Protein AF-A0A7G5C9F2-F1 (afdb_monomer)

Foldseek 3Di:
DWDDFDWDDDPFKTWTWTDDPNDTATQWIDGVPDIDRHPVRVCVVVVVPDPPPVPDPPPDPPPPCPPDPCDDPVNVVVVVVVVVVVVVVVVVVVVVVVVVVVVVVVVVVVVVVVVVVVVVVVVVVVVVVVVVVVVVVVVVVVVVVVVVVVVVVVVVVVVVVVVVVVVVVVVVVVVVVVVVVVVVVVVVVVVVVVVVVVVVVVVVVVVVVVVVVVVVVVVVVVVVVVVVVVVVPPDDPDDDDDDDDDDDPDDDPVVPVVVVVVVPPVVVVVVVVVVVVVVVVPPPDDDDDDDDDDDDDDDDDDDDDDDDDDDDD

Radius of gyration: 78.2 Å; Cα contacts (8 Å, |Δi|>4): 77; chains: 1; bounding box: 160×46×206 Å

Solvent-accessible surface area (backbone atoms only — not comparable to full-atom values): 19312 Å² total; per-residue (Å²): 135,89,69,64,76,53,76,51,78,55,101,65,40,40,40,38,27,41,58,55,94,98,39,82,44,66,62,38,40,38,40,90,94,49,79,30,81,33,73,68,56,42,35,67,75,66,67,67,79,65,75,83,68,81,66,74,80,75,79,68,77,84,70,79,77,82,78,65,79,87,68,51,73,67,56,54,52,54,51,49,55,54,48,52,54,53,51,53,52,50,52,52,52,48,53,59,46,54,52,50,51,54,54,50,52,53,51,50,55,53,51,49,54,51,52,54,51,50,54,54,52,50,57,51,50,56,54,50,54,51,52,51,50,53,53,51,52,53,50,53,49,54,53,50,53,50,53,51,53,54,51,51,52,54,51,51,54,50,51,52,51,53,50,50,55,51,50,54,50,52,54,49,52,51,53,53,51,51,53,50,52,54,50,53,53,52,52,50,53,52,50,52,55,50,50,54,50,52,53,51,51,51,52,53,49,54,52,52,50,52,53,50,53,51,52,51,53,51,51,54,49,54,48,53,53,49,53,56,55,52,72,70,62,80,70,80,83,80,86,85,90,83,91,81,83,92,87,91,79,90,79,73,77,70,63,64,61,65,61,66,58,62,67,57,58,65,57,51,57,58,55,52,54,58,58,54,58,69,64,63,75,78,76,81,85,79,83,83,85,90,82,82,86,91,76,81,92,85,81,91,87,80,88,86,84,82,88,78,90,85,84,91,134

Mean predicted aligned error: 21.57 Å

pLDDT: mean 72.5, std 24.69, range [33.75, 98.75]

Sequence (313 aa):
MWASILRVVTKNYFVSGSYKEDRYIIELVVAKGRSFTSFEEMKRQLDINEQPSIGNICEYPVEEFTDLPKVSKKEAEKKNGKLQAKLNIAKKKRRNSETKIKTLNAQIEEQKQQVDTLAEEKAKVEKLETAKKEAEDEKTELQTEFNAVEQEKQNLENEIKQKVDQFDRLKADLKDKNSEVEKLNKDLAAKNTEATKLQTDLAKLKTKTKELENAKKEVEKDKAELEAKNKTTEQPKQSNAALYTATVGMGLAAGLIAFTVLERTVRLEMLVMIGIAVASVLVAGGITYAALPSTQVNGAEADKAAAGGKAKG

Organism: Wolbachia pipientis (NCBI:txid955)

Secondary structure (DSSP, 8-state):
-----EEEEETTEEEEEEEETTEEEEEEEEETTEEESSHHHHHHHTT-------------------------HHHHHHHHHHHHHHHHHHHHHHHHHHHHHHHHHHHHHHHHHHHHHHHHHHHHHHHHHHHHHHHHHHHHHHHHHHHHHHHHHHHHHHHHHHHHHHHHHHHHHHHHHHHHHHHHHHHHHHHHHHHHHHHHHHHHHHHHHHHHHHHHHHHHHHHHHHHHHHTTS----------------SSSSSTTHHHHHHHHHHHHHHHHHHHHHHHTTSSS-----------------------------

Structure (mmCIF, N/CA/C/O backbone):
data_AF-A0A7G5C9F2-F1
#
_entry.id   AF-A0A7G5C9F2-F1
#
loop_
_atom_site.group_PDB
_atom_site.id
_atom_site.type_symbol
_atom_site.label_atom_id
_atom_site.label_alt_id
_atom_site.label_comp_id
_atom_site.label_asym_id
_atom_site.label_entity_id
_atom_site.label_seq_id
_atom_site.pdbx_PDB_ins_code
_atom_site.Cartn_x
_atom_site.Cartn_y
_atom_site.Cartn_z
_atom_site.occupancy
_atom_site.B_iso_or_equiv
_atom_site.auth_seq_id
_atom_site.auth_comp_id
_atom_site.auth_asym_id
_atom_site.auth_atom_id
_atom_site.pdbx_PDB_model_num
ATOM 1 N N . MET A 1 1 ? 33.915 -15.473 -35.536 1.00 39.38 1 MET A N 1
ATOM 2 C CA . MET A 1 1 ? 32.996 -15.120 -36.638 1.00 39.38 1 MET A CA 1
ATOM 3 C C . MET A 1 1 ? 33.817 -15.184 -37.922 1.00 39.38 1 MET A C 1
ATOM 5 O O . MET A 1 1 ? 34.765 -14.424 -38.038 1.00 39.38 1 MET A O 1
ATOM 9 N N . TRP A 1 2 ? 33.589 -16.181 -38.782 1.00 36.31 2 TRP A N 1
ATOM 10 C CA . TRP A 1 2 ? 34.355 -16.377 -40.024 1.00 36.31 2 TRP A CA 1
ATOM 11 C C . TRP A 1 2 ? 33.740 -15.501 -41.113 1.00 36.31 2 TRP A C 1
ATOM 13 O O . TRP A 1 2 ? 32.536 -15.600 -41.342 1.00 36.31 2 TRP A O 1
ATOM 23 N N . ALA A 1 3 ? 34.522 -14.643 -41.766 1.00 42.56 3 ALA A N 1
ATOM 24 C CA . ALA A 1 3 ? 33.995 -13.789 -42.822 1.00 42.56 3 ALA A CA 1
ATOM 25 C C . ALA A 1 3 ? 35.017 -13.569 -43.940 1.00 42.56 3 ALA A C 1
ATOM 27 O O . ALA A 1 3 ? 36.147 -13.155 -43.697 1.00 42.56 3 ALA A O 1
ATOM 28 N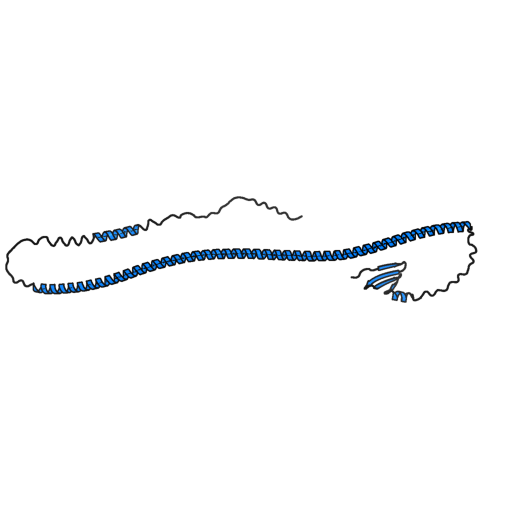 N . SER A 1 4 ? 34.530 -13.775 -45.165 1.00 43.62 4 SER A N 1
ATOM 29 C CA . SER A 1 4 ? 35.140 -13.460 -46.464 1.00 43.62 4 SER A CA 1
ATOM 30 C C . SER A 1 4 ? 36.023 -14.551 -47.075 1.00 43.62 4 SER A C 1
ATOM 32 O O . SER A 1 4 ? 37.224 -14.635 -46.836 1.00 43.62 4 SER A O 1
ATOM 34 N N . ILE A 1 5 ? 35.397 -15.342 -47.954 1.00 50.59 5 ILE A N 1
ATOM 35 C CA . ILE A 1 5 ? 36.077 -16.146 -48.973 1.00 50.59 5 ILE A CA 1
ATOM 36 C C . ILE A 1 5 ? 36.422 -15.203 -50.128 1.00 50.59 5 ILE A C 1
ATOM 38 O O . ILE A 1 5 ? 35.529 -14.768 -50.860 1.00 50.59 5 ILE A O 1
ATOM 42 N N . LEU A 1 6 ? 37.703 -14.883 -50.310 1.00 47.62 6 LEU A N 1
ATOM 43 C CA . LEU A 1 6 ? 38.156 -14.123 -51.476 1.00 47.62 6 LEU A CA 1
ATOM 44 C C . LEU A 1 6 ? 38.425 -15.103 -52.626 1.00 47.62 6 LEU A C 1
ATOM 46 O O . LEU A 1 6 ? 39.238 -16.018 -52.494 1.00 47.62 6 LEU A O 1
ATOM 50 N N . ARG A 1 7 ? 37.728 -14.933 -53.757 1.00 49.03 7 ARG A N 1
ATOM 51 C CA . ARG A 1 7 ? 37.951 -15.719 -54.982 1.00 49.03 7 ARG A CA 1
ATOM 52 C C . ARG A 1 7 ? 38.672 -14.872 -56.014 1.00 49.03 7 ARG A C 1
ATOM 54 O O . ARG A 1 7 ? 38.115 -13.894 -56.508 1.00 49.03 7 ARG A O 1
ATOM 61 N N . VAL A 1 8 ? 39.878 -15.288 -56.383 1.00 51.53 8 VAL A N 1
ATOM 62 C CA . VAL A 1 8 ? 40.619 -14.696 -57.501 1.00 51.53 8 VAL A CA 1
ATOM 63 C C . VAL A 1 8 ? 40.639 -15.705 -58.642 1.00 51.53 8 VAL A C 1
ATOM 65 O O . VAL A 1 8 ? 41.157 -16.813 -58.498 1.00 51.53 8 VAL A O 1
ATOM 68 N N . VAL A 1 9 ? 40.047 -15.320 -59.774 1.00 46.16 9 VAL A N 1
ATOM 69 C CA . VAL A 1 9 ? 40.005 -16.130 -60.996 1.00 46.16 9 VAL A CA 1
ATOM 70 C C . VAL A 1 9 ? 40.886 -15.463 -62.039 1.00 46.16 9 VAL A C 1
ATOM 72 O O . VAL A 1 9 ? 40.597 -14.361 -62.501 1.00 46.16 9 VAL A O 1
ATOM 75 N N . THR A 1 10 ? 41.964 -16.137 -62.423 1.00 55.47 10 THR A N 1
ATOM 76 C CA . THR A 1 10 ? 42.742 -15.774 -63.617 1.00 55.47 10 THR A CA 1
ATOM 77 C C . THR A 1 10 ? 42.477 -16.803 -64.713 1.00 55.47 10 THR A C 1
ATOM 79 O O . THR A 1 10 ? 41.920 -17.864 -64.440 1.00 55.47 10 THR A O 1
ATOM 82 N N . LYS A 1 11 ? 42.867 -16.523 -65.967 1.00 53.50 11 LYS A N 1
ATOM 83 C CA . LYS A 1 11 ? 42.577 -17.397 -67.128 1.00 53.50 11 LYS A CA 1
ATOM 84 C C . LYS A 1 11 ? 42.967 -18.877 -66.940 1.00 53.50 11 LYS A C 1
ATOM 86 O O . LYS A 1 11 ? 42.417 -19.712 -67.650 1.00 53.50 11 LYS A O 1
ATOM 91 N N . ASN A 1 12 ? 43.871 -19.197 -66.008 1.00 53.72 12 ASN A N 1
ATOM 92 C CA . ASN A 1 12 ? 44.406 -20.547 -65.809 1.00 53.72 12 ASN A CA 1
ATOM 93 C C . ASN A 1 12 ? 44.333 -21.079 -64.362 1.00 53.72 12 ASN A C 1
ATOM 95 O O . ASN A 1 12 ? 44.660 -22.247 -64.156 1.00 53.72 12 ASN A O 1
ATOM 99 N N . TYR A 1 13 ? 43.899 -20.277 -63.377 1.00 60.66 13 TYR A N 1
ATOM 100 C CA . TYR A 1 13 ? 43.946 -20.658 -61.957 1.00 60.66 13 TYR A CA 1
ATOM 101 C C . TYR A 1 13 ? 42.744 -20.146 -61.165 1.00 60.66 13 TYR A C 1
ATOM 103 O O . TYR A 1 13 ? 42.286 -19.016 -61.366 1.00 60.66 13 TYR A O 1
ATOM 111 N N . PHE A 1 14 ? 42.301 -20.969 -60.217 1.00 59.62 14 PHE A N 1
ATOM 112 C CA . PHE A 1 14 ? 41.302 -20.642 -59.210 1.00 59.62 14 PHE A CA 1
ATOM 113 C C . PHE A 1 14 ? 41.929 -20.756 -57.819 1.00 59.62 14 PHE A C 1
ATOM 115 O O . PHE A 1 14 ? 42.443 -21.816 -57.465 1.00 59.62 14 PHE A O 1
ATOM 122 N N . VAL A 1 15 ? 41.885 -19.678 -57.035 1.00 63.28 15 VAL A N 1
ATOM 123 C CA . VAL A 1 15 ? 42.373 -19.663 -55.648 1.00 63.28 15 VAL A CA 1
ATOM 124 C C . VAL A 1 15 ? 41.250 -19.197 -54.728 1.00 63.28 15 VAL A C 1
ATOM 126 O O . VAL A 1 15 ? 40.637 -18.156 -54.985 1.00 63.28 15 VAL A O 1
ATOM 129 N N . SER A 1 16 ? 41.006 -19.947 -53.652 1.00 68.38 16 SER A N 1
ATOM 130 C CA . SER A 1 16 ? 40.127 -19.543 -52.552 1.00 68.38 16 SER A CA 1
ATOM 131 C C . SER A 1 16 ? 40.858 -19.596 -51.216 1.00 68.38 16 SER A C 1
ATOM 133 O O . SER A 1 16 ? 41.609 -20.535 -50.942 1.00 68.38 16 SER A O 1
ATOM 135 N N . GLY A 1 17 ? 40.613 -18.597 -50.376 1.00 65.81 17 GLY A N 1
ATOM 136 C CA . GLY A 1 17 ? 41.144 -18.537 -49.020 1.00 65.81 17 GLY A CA 1
ATOM 137 C C . GLY A 1 17 ? 40.271 -17.700 -48.097 1.00 65.81 17 GLY A C 1
ATOM 138 O O . GLY A 1 17 ? 39.353 -17.008 -48.552 1.00 65.81 17 GLY A O 1
ATOM 139 N N . SER A 1 18 ? 40.573 -17.782 -46.807 1.00 66.00 18 SER A N 1
ATOM 140 C CA . SER A 1 18 ? 39.893 -17.077 -45.725 1.00 66.00 18 SER A CA 1
ATOM 141 C C . SER A 1 18 ? 40.900 -16.285 -44.884 1.00 66.00 18 SER A C 1
ATOM 143 O O . SER A 1 18 ? 42.099 -16.569 -44.874 1.00 66.00 18 SER A O 1
ATOM 145 N N . TYR A 1 19 ? 40.427 -15.244 -44.200 1.00 55.91 19 TYR A N 1
ATOM 146 C CA . TYR A 1 19 ? 41.242 -14.473 -43.261 1.00 55.91 19 TYR A CA 1
ATOM 147 C C . TYR A 1 19 ? 41.000 -14.953 -41.831 1.00 55.91 19 TYR A C 1
ATOM 149 O O . TYR A 1 19 ? 39.854 -15.049 -41.386 1.00 55.91 19 TYR A O 1
ATOM 157 N N . LYS A 1 20 ? 42.085 -15.200 -41.093 1.00 61.84 20 LYS A N 1
ATOM 158 C CA . LYS A 1 20 ? 42.040 -15.488 -39.658 1.00 61.84 20 LYS A CA 1
ATOM 159 C C . LYS A 1 20 ? 43.211 -14.804 -38.958 1.00 61.84 20 LYS A C 1
ATOM 161 O O . LYS A 1 20 ? 44.354 -15.013 -39.351 1.00 61.84 20 LYS A O 1
ATOM 166 N N . GLU A 1 21 ? 42.916 -14.015 -37.920 1.00 64.38 21 GLU A N 1
ATOM 167 C CA . GLU A 1 21 ? 43.928 -13.356 -37.068 1.00 64.38 21 GLU A CA 1
ATOM 168 C C . GLU A 1 21 ? 44.981 -12.588 -37.892 1.00 64.38 21 GLU A C 1
ATOM 170 O O . GLU A 1 21 ? 46.176 -12.868 -37.812 1.00 64.38 21 GLU A O 1
ATOM 175 N N . ASP A 1 22 ? 44.520 -11.688 -38.766 1.00 56.16 22 ASP A N 1
ATOM 176 C CA . ASP A 1 22 ? 45.348 -10.859 -39.661 1.00 56.16 22 ASP A CA 1
ATOM 177 C C . ASP A 1 22 ? 46.276 -11.623 -40.625 1.00 56.16 22 ASP A C 1
ATOM 179 O O . ASP A 1 22 ? 47.133 -11.035 -41.287 1.00 56.16 22 ASP A O 1
ATOM 183 N N . ARG A 1 23 ? 46.076 -12.938 -40.782 1.00 51.47 23 ARG A N 1
ATOM 184 C CA . ARG A 1 23 ? 46.780 -13.778 -41.756 1.00 51.47 23 ARG A CA 1
ATOM 185 C C . ARG A 1 23 ? 45.808 -14.334 -42.795 1.00 51.47 23 ARG A C 1
ATOM 187 O O . ARG A 1 23 ? 44.717 -14.800 -42.465 1.00 51.47 23 ARG A O 1
ATOM 194 N N . TYR A 1 24 ? 46.216 -14.286 -44.064 1.00 61.16 24 TYR A N 1
ATOM 195 C CA . TYR A 1 24 ? 45.473 -14.900 -45.165 1.00 61.16 24 TYR A CA 1
ATOM 196 C C . TYR A 1 24 ? 45.836 -16.380 -45.270 1.00 61.16 24 TYR A C 1
ATOM 198 O O . TYR A 1 24 ? 47.003 -16.722 -45.475 1.00 61.16 24 TYR A O 1
ATOM 206 N N . ILE A 1 25 ? 44.841 -17.252 -45.135 1.00 63.88 25 ILE A N 1
ATOM 207 C CA . ILE A 1 25 ? 44.996 -18.700 -45.239 1.00 63.88 25 ILE A CA 1
ATOM 208 C C . ILE A 1 25 ? 44.419 -19.136 -46.586 1.00 63.88 25 ILE A C 1
ATOM 210 O O . ILE A 1 25 ? 43.224 -19.004 -46.842 1.00 63.88 25 ILE A O 1
ATOM 214 N N . ILE A 1 26 ? 45.281 -19.645 -47.468 1.00 66.25 26 ILE A N 1
ATOM 215 C CA . ILE A 1 26 ? 44.863 -20.232 -48.746 1.00 66.25 26 ILE A CA 1
ATOM 216 C C . ILE A 1 26 ? 44.348 -21.642 -48.464 1.00 66.25 26 ILE A C 1
ATOM 218 O O . ILE A 1 26 ? 45.110 -22.492 -48.011 1.00 66.25 26 ILE A O 1
ATOM 222 N N . GLU A 1 27 ? 43.072 -21.887 -48.746 1.00 59.06 27 GLU A N 1
ATOM 223 C CA . GLU A 1 27 ? 42.416 -23.168 -48.457 1.00 59.06 27 GLU A CA 1
ATOM 224 C C . GLU A 1 27 ? 42.411 -24.104 -49.670 1.00 59.06 27 GLU A C 1
ATOM 226 O O . GLU A 1 27 ? 42.450 -25.319 -49.506 1.00 59.06 27 GLU A O 1
ATOM 231 N N . LEU A 1 28 ? 42.375 -23.562 -50.895 1.00 59.50 28 LEU A N 1
ATOM 232 C CA . LEU A 1 28 ? 42.350 -24.381 -52.106 1.00 59.50 28 LEU A CA 1
ATOM 233 C C . LEU A 1 28 ? 42.915 -23.633 -53.315 1.00 59.50 28 LEU A C 1
ATOM 235 O O . LEU A 1 28 ? 42.537 -22.488 -53.588 1.00 59.50 28 LEU A O 1
ATOM 239 N N . VAL A 1 29 ? 43.769 -24.317 -54.082 1.00 57.53 29 VAL A N 1
ATOM 240 C CA . VAL A 1 29 ? 44.235 -23.854 -55.394 1.00 57.53 29 VAL A CA 1
ATOM 241 C C . VAL A 1 29 ? 43.936 -24.915 -56.448 1.00 57.53 29 VAL A C 1
ATOM 243 O O . VAL A 1 29 ? 44.390 -26.053 -56.343 1.00 57.53 29 VAL A O 1
ATOM 246 N N . VAL A 1 30 ? 43.173 -24.547 -57.477 1.00 58.47 30 VAL A N 1
ATOM 247 C CA . VAL A 1 30 ? 42.818 -25.425 -58.598 1.00 58.47 30 VAL A CA 1
ATOM 248 C C . VAL A 1 30 ? 43.406 -24.854 -59.885 1.00 58.47 30 VAL A C 1
ATOM 250 O O . VAL A 1 30 ? 43.042 -23.762 -60.327 1.00 58.47 30 VAL A O 1
ATOM 253 N N . ALA A 1 31 ? 44.313 -25.613 -60.496 1.00 60.62 31 ALA A N 1
ATOM 254 C CA . ALA A 1 31 ? 44.767 -25.407 -61.868 1.00 60.62 31 ALA A CA 1
ATOM 255 C C . ALA A 1 31 ? 44.029 -26.405 -62.772 1.00 60.62 31 ALA A C 1
ATOM 257 O O . ALA A 1 31 ? 43.587 -27.449 -62.298 1.00 60.62 31 ALA A O 1
ATOM 258 N N . LYS A 1 32 ? 43.866 -26.101 -64.064 1.00 54.62 32 LYS A N 1
ATOM 259 C CA . LYS A 1 32 ? 43.142 -26.946 -65.040 1.00 54.62 32 LYS A CA 1
ATOM 260 C C . LYS A 1 32 ? 43.487 -28.447 -64.879 1.00 54.62 32 LYS A C 1
ATOM 262 O O . LYS A 1 32 ? 44.533 -28.898 -65.331 1.00 54.62 32 LYS A O 1
ATOM 267 N N . GLY A 1 33 ? 42.603 -29.207 -64.222 1.00 60.19 33 GLY A N 1
ATOM 268 C CA . GLY A 1 33 ? 42.715 -30.659 -64.030 1.00 60.19 33 GLY A CA 1
ATOM 269 C C . GLY A 1 33 ? 43.491 -31.166 -62.801 1.00 60.19 33 GLY A C 1
ATOM 270 O O . GLY A 1 33 ? 43.608 -32.380 -62.666 1.00 60.19 33 GLY A O 1
ATOM 271 N N . ARG A 1 34 ? 44.007 -30.308 -61.904 1.00 58.34 34 ARG A N 1
ATOM 272 C CA . ARG A 1 34 ? 44.665 -30.730 -60.645 1.00 58.34 34 ARG A CA 1
ATOM 273 C C . ARG A 1 34 ? 44.323 -29.795 -59.479 1.00 58.34 34 ARG A C 1
ATOM 275 O O . ARG A 1 34 ? 44.405 -28.573 -59.611 1.00 58.34 34 ARG A O 1
ATOM 282 N N . SER A 1 35 ? 43.946 -30.374 -58.341 1.00 58.16 35 SER A N 1
ATOM 283 C CA . SER A 1 35 ? 43.717 -29.664 -57.077 1.00 58.16 35 SER A CA 1
ATOM 284 C C . SER A 1 35 ? 44.936 -29.790 -56.169 1.00 58.16 35 SER A C 1
ATOM 286 O O . SER A 1 35 ? 45.438 -30.897 -55.985 1.00 58.16 35 SER A O 1
ATOM 288 N N . PHE A 1 36 ? 45.366 -28.681 -55.572 1.00 67.25 36 PHE A N 1
ATOM 289 C CA . PHE A 1 36 ? 46.446 -28.654 -54.590 1.00 67.25 36 PHE A CA 1
ATOM 290 C C . PHE A 1 36 ? 45.897 -28.275 -53.215 1.00 67.25 36 PHE A C 1
ATOM 292 O O . PHE A 1 36 ? 45.098 -27.344 -53.085 1.00 67.25 36 PHE A O 1
ATOM 299 N N . THR A 1 37 ? 46.353 -28.995 -52.195 1.00 62.88 37 THR A N 1
ATOM 300 C CA . THR A 1 37 ? 45.982 -28.822 -50.783 1.00 62.88 37 THR A CA 1
ATOM 301 C C . THR A 1 37 ? 46.683 -27.644 -50.111 1.00 62.88 37 THR A C 1
ATOM 303 O O . THR A 1 37 ? 46.246 -27.192 -49.058 1.00 62.88 37 THR A O 1
ATOM 306 N N . SER A 1 38 ? 47.745 -27.103 -50.716 1.00 63.78 38 SER A N 1
ATOM 307 C CA . SER A 1 38 ? 48.371 -25.850 -50.286 1.00 63.78 38 SER A CA 1
ATOM 308 C C . SER A 1 38 ? 49.133 -25.167 -51.427 1.00 63.78 38 SER A C 1
ATOM 310 O O . SER A 1 38 ? 49.495 -25.792 -52.426 1.00 63.78 38 SER A O 1
ATOM 312 N N . PHE A 1 39 ? 49.410 -23.869 -51.271 1.00 60.09 39 PHE A N 1
ATOM 313 C CA . PHE A 1 39 ? 50.210 -23.097 -52.229 1.00 60.09 39 PHE A CA 1
ATOM 314 C C . PHE A 1 39 ? 51.673 -23.572 -52.306 1.00 60.09 39 PHE A C 1
ATOM 316 O O . PHE A 1 39 ? 52.268 -23.564 -53.382 1.00 60.09 39 PHE A O 1
ATOM 323 N N . GLU A 1 40 ? 52.243 -24.041 -51.193 1.00 61.28 40 GLU A N 1
ATOM 324 C CA . GLU A 1 40 ? 53.601 -24.602 -51.178 1.00 61.28 40 GLU A CA 1
ATOM 325 C C . GLU A 1 40 ? 53.666 -25.968 -51.870 1.00 61.28 40 GLU A C 1
ATOM 327 O O . GLU A 1 40 ? 54.621 -26.264 -52.584 1.00 61.28 40 GLU A O 1
ATOM 332 N N . GLU A 1 41 ? 52.612 -26.776 -51.761 1.00 65.56 41 GLU A N 1
ATOM 333 C CA . GLU A 1 41 ? 52.507 -28.031 -52.505 1.00 65.56 41 GLU A CA 1
ATOM 334 C C . GLU A 1 41 ? 52.351 -27.804 -54.012 1.00 65.56 41 GLU A C 1
ATOM 336 O O . GLU A 1 41 ? 52.981 -28.501 -54.807 1.00 65.56 41 GLU A O 1
ATOM 341 N N . MET A 1 42 ? 51.605 -26.771 -54.413 1.00 66.75 42 MET A N 1
ATOM 342 C CA . MET A 1 42 ? 51.543 -26.330 -55.807 1.00 66.75 42 MET A CA 1
ATOM 343 C C . MET A 1 42 ? 52.928 -25.932 -56.339 1.00 66.75 42 MET A C 1
ATOM 345 O O . MET A 1 42 ? 53.303 -26.386 -57.418 1.00 66.75 42 MET A O 1
ATOM 349 N N . LYS A 1 43 ? 53.710 -25.127 -55.603 1.00 63.88 43 LYS A N 1
ATOM 350 C CA . LYS A 1 43 ? 55.075 -24.748 -56.022 1.00 63.88 43 LYS A CA 1
ATOM 351 C C . LYS A 1 43 ? 55.985 -25.959 -56.196 1.00 63.88 43 LYS A C 1
ATOM 353 O O . LYS A 1 43 ? 56.722 -26.031 -57.174 1.00 63.88 43 LYS A O 1
ATOM 358 N N . ARG A 1 44 ? 55.908 -26.909 -55.259 1.00 65.56 44 ARG A N 1
ATOM 359 C CA . ARG A 1 44 ? 56.753 -28.109 -55.236 1.00 65.56 44 ARG A CA 1
ATOM 360 C C . ARG A 1 44 ? 56.401 -29.096 -56.350 1.00 65.56 44 ARG A C 1
ATOM 362 O O . ARG A 1 44 ? 57.295 -29.719 -56.903 1.00 65.56 44 ARG A O 1
ATOM 369 N N . GLN A 1 45 ? 55.115 -29.236 -56.681 1.00 62.91 45 GLN A N 1
ATOM 370 C CA . GLN A 1 45 ? 54.645 -30.140 -57.738 1.00 62.91 45 GLN A CA 1
ATOM 371 C C . GLN A 1 45 ? 54.693 -29.530 -59.149 1.00 62.91 45 GLN A C 1
ATOM 373 O O . GLN A 1 45 ? 54.693 -30.277 -60.125 1.00 62.91 45 GLN A O 1
ATOM 378 N N . LEU A 1 46 ? 54.713 -28.199 -59.275 1.00 62.38 46 LEU A N 1
ATOM 379 C CA . LEU A 1 46 ? 54.876 -27.497 -60.556 1.00 62.38 46 LEU A CA 1
ATOM 380 C C . LEU A 1 46 ? 56.333 -27.115 -60.861 1.00 62.38 46 LEU A C 1
ATOM 382 O O . LEU A 1 46 ? 56.561 -26.407 -61.836 1.00 62.38 46 LEU A O 1
ATOM 386 N N . ASP A 1 47 ? 57.287 -27.561 -60.039 1.00 54.75 47 ASP A N 1
ATOM 387 C CA . ASP A 1 47 ? 58.718 -27.242 -60.148 1.00 54.75 47 ASP A CA 1
ATOM 388 C C . ASP A 1 47 ? 58.983 -25.732 -60.325 1.00 54.75 47 ASP A C 1
ATOM 390 O O . ASP A 1 47 ? 59.838 -25.291 -61.087 1.00 54.75 47 ASP A O 1
ATOM 394 N N . ILE A 1 48 ? 58.213 -24.896 -59.612 1.00 55.25 48 ILE A N 1
ATOM 395 C CA . ILE A 1 48 ? 58.394 -23.436 -59.603 1.00 55.25 48 ILE A CA 1
ATOM 396 C C . ILE A 1 48 ? 59.458 -23.115 -58.552 1.00 55.25 48 ILE A C 1
ATOM 398 O O . ILE A 1 48 ? 59.189 -22.457 -57.546 1.00 55.25 48 ILE A O 1
ATOM 402 N N . ASN A 1 49 ? 60.659 -23.653 -58.746 1.00 46.88 49 ASN A N 1
ATOM 403 C CA . ASN A 1 49 ? 61.823 -23.366 -57.915 1.00 46.88 49 ASN A CA 1
ATOM 404 C C . ASN A 1 49 ? 62.973 -22.787 -58.744 1.00 46.88 49 ASN A C 1
ATOM 406 O O . ASN A 1 49 ? 64.146 -23.033 -58.483 1.00 46.88 49 ASN A O 1
ATOM 410 N N . GLU A 1 50 ? 62.616 -21.966 -59.726 1.00 44.62 50 GLU A N 1
ATOM 411 C CA . GLU A 1 50 ? 63.547 -21.132 -60.463 1.00 44.62 50 GLU A CA 1
ATOM 412 C C . GLU A 1 50 ? 63.252 -19.661 -60.124 1.00 44.62 50 GLU A C 1
ATOM 414 O O . GLU A 1 50 ? 62.213 -19.102 -60.483 1.00 44.62 50 GLU A O 1
ATOM 419 N N . GLN A 1 51 ? 64.213 -18.993 -59.463 1.00 42.12 51 GLN A N 1
ATOM 420 C CA . GLN A 1 51 ? 64.537 -17.623 -59.878 1.00 42.12 51 GLN A CA 1
ATOM 421 C C . GLN A 1 51 ? 64.575 -17.642 -61.404 1.00 42.12 51 GLN A C 1
ATOM 423 O O . GLN A 1 51 ? 65.133 -18.611 -61.914 1.00 42.12 51 GLN A O 1
ATOM 428 N N . PRO A 1 52 ? 64.040 -16.653 -62.140 1.00 38.22 52 PRO A N 1
ATOM 429 C CA . PRO A 1 52 ? 64.232 -16.642 -63.578 1.00 38.22 52 PRO A CA 1
ATOM 430 C C . PRO A 1 52 ? 6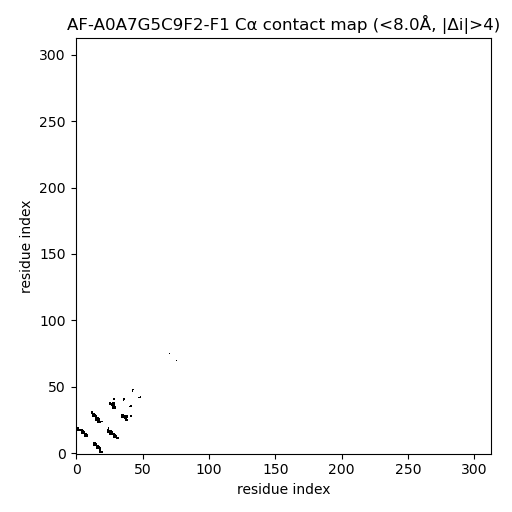5.741 -16.603 -63.831 1.00 38.22 52 PRO A C 1
ATOM 432 O O . PRO A 1 52 ? 66.372 -15.546 -63.770 1.00 38.22 52 PRO A O 1
ATOM 435 N N . SER A 1 53 ? 66.328 -17.777 -64.072 1.00 38.47 53 SER A N 1
ATOM 436 C CA . SER A 1 53 ? 67.548 -17.917 -64.823 1.00 38.47 53 SER A CA 1
ATOM 437 C C . SER A 1 53 ? 67.226 -17.143 -66.085 1.00 38.47 53 SER A C 1
ATOM 439 O O . SER A 1 53 ? 66.185 -17.340 -66.718 1.00 38.47 53 SER A O 1
ATOM 441 N N . ILE A 1 54 ? 68.022 -16.108 -66.331 1.00 40.34 54 ILE A N 1
ATOM 442 C CA . ILE A 1 54 ? 67.936 -15.306 -67.539 1.00 40.34 54 ILE A CA 1
ATOM 443 C C . ILE A 1 54 ? 68.224 -16.307 -68.651 1.00 40.34 54 ILE A C 1
ATOM 445 O O . ILE A 1 54 ? 69.377 -16.604 -68.953 1.00 40.34 54 ILE A O 1
ATOM 449 N N . GLY A 1 55 ? 67.153 -16.940 -69.129 1.00 36.34 55 GLY A N 1
ATOM 450 C CA . GLY A 1 55 ? 67.191 -17.957 -70.149 1.00 36.34 55 GLY A CA 1
ATOM 451 C C . GLY A 1 55 ? 67.897 -17.333 -71.326 1.00 36.34 55 GLY A C 1
ATOM 452 O O . GLY A 1 55 ? 67.541 -16.222 -71.728 1.00 36.34 55 GLY A O 1
ATOM 453 N N . ASN A 1 56 ? 68.939 -18.034 -71.771 1.00 39.16 56 ASN A N 1
ATOM 454 C CA . ASN A 1 56 ? 69.757 -17.741 -72.931 1.00 39.16 56 ASN A CA 1
ATOM 455 C C . ASN A 1 56 ? 69.018 -16.822 -73.895 1.00 39.16 56 ASN A C 1
ATOM 457 O O . ASN A 1 56 ? 67.998 -17.206 -74.475 1.00 39.16 56 ASN A O 1
ATOM 461 N N . ILE A 1 57 ? 69.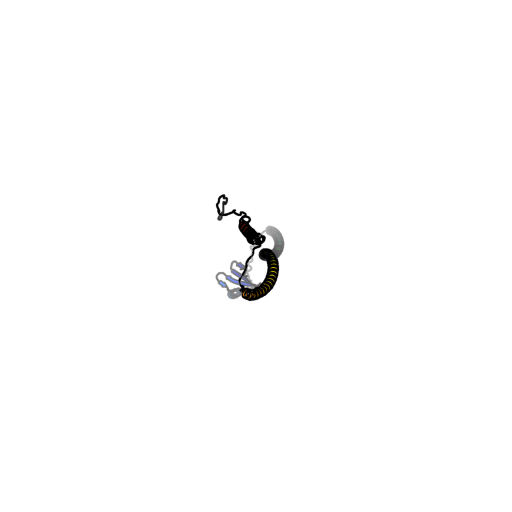542 -15.601 -74.021 1.00 39.28 57 ILE A N 1
ATOM 462 C CA . ILE A 1 57 ? 69.211 -14.704 -75.115 1.00 39.28 57 ILE A CA 1
ATOM 463 C C . ILE A 1 57 ? 69.349 -15.566 -76.363 1.00 39.28 57 ILE A C 1
ATOM 465 O O . ILE A 1 57 ? 70.450 -15.973 -76.726 1.00 39.28 57 ILE A O 1
ATOM 469 N N . CYS A 1 58 ? 68.213 -15.928 -76.953 1.00 35.09 58 CYS A N 1
ATOM 470 C CA . CYS A 1 58 ? 68.200 -16.473 -78.289 1.00 35.09 58 CYS A CA 1
ATOM 471 C C . CYS A 1 58 ? 68.840 -15.377 -79.136 1.00 35.09 58 CYS A C 1
ATOM 473 O O . CYS A 1 58 ? 68.251 -14.305 -79.295 1.00 35.09 58 CYS A O 1
ATOM 475 N N . GLU A 1 59 ? 70.074 -15.607 -79.583 1.00 41.03 59 GLU A N 1
ATOM 476 C CA . GLU A 1 59 ? 70.650 -14.887 -80.706 1.00 41.03 59 GLU A CA 1
ATOM 477 C C . GLU A 1 59 ? 69.694 -15.117 -81.870 1.00 41.03 59 GLU A C 1
ATOM 479 O O . GLU A 1 59 ? 69.730 -16.132 -82.564 1.00 41.03 59 GLU A O 1
ATOM 484 N N . TYR A 1 60 ? 68.757 -14.186 -82.024 1.00 40.91 60 TYR A N 1
ATOM 485 C CA . TYR A 1 60 ? 68.079 -14.017 -83.286 1.00 40.91 60 TYR A CA 1
ATOM 486 C C . TYR A 1 60 ? 69.180 -13.689 -84.294 1.00 40.91 60 TYR A C 1
ATOM 488 O O . TYR A 1 60 ? 69.950 -12.753 -84.041 1.00 40.91 60 TYR A O 1
ATOM 496 N N . PRO A 1 61 ? 69.295 -14.429 -85.409 1.00 42.56 61 PRO A N 1
ATOM 497 C CA . PRO A 1 61 ? 70.128 -13.974 -86.503 1.00 42.56 61 PRO A CA 1
ATOM 498 C C . PRO A 1 61 ? 69.683 -12.552 -86.838 1.00 42.56 61 PRO A C 1
ATOM 500 O O . PRO A 1 61 ? 68.486 -12.273 -86.955 1.00 42.56 61 PRO A O 1
ATOM 503 N N . VAL A 1 62 ? 70.650 -11.640 -86.916 1.00 44.28 62 VAL A N 1
ATOM 504 C CA . VAL A 1 62 ? 70.442 -10.300 -87.456 1.00 44.28 62 VAL A CA 1
ATOM 505 C C . VAL A 1 62 ? 70.130 -10.493 -88.936 1.00 44.28 62 VAL A C 1
ATOM 507 O O . VAL A 1 62 ? 71.005 -10.414 -89.791 1.00 44.28 62 VAL A O 1
ATOM 510 N N . GLU A 1 63 ? 68.881 -10.826 -89.242 1.00 43.28 63 GLU A N 1
ATOM 511 C CA . GLU A 1 63 ? 68.342 -10.620 -90.570 1.00 43.28 63 GLU A CA 1
ATOM 512 C C . GLU A 1 63 ? 68.291 -9.106 -90.756 1.00 43.28 63 GLU A C 1
ATOM 514 O O . GLU A 1 63 ? 67.500 -8.393 -90.132 1.00 43.28 63 GLU A O 1
ATOM 519 N N . GLU A 1 64 ? 69.228 -8.610 -91.561 1.00 47.88 64 GLU A N 1
ATOM 520 C CA . GLU A 1 64 ? 69.216 -7.270 -92.122 1.00 47.88 64 GLU A CA 1
ATOM 521 C C . GLU A 1 64 ? 67.853 -7.027 -92.787 1.00 47.88 64 GLU A C 1
ATOM 523 O O . GLU A 1 64 ? 67.624 -7.356 -93.950 1.00 47.88 64 GLU A O 1
ATOM 528 N N . PHE A 1 65 ? 66.928 -6.433 -92.030 1.00 45.47 65 PHE A N 1
ATOM 529 C CA . PHE A 1 65 ? 65.690 -5.842 -92.528 1.00 45.47 65 PHE A CA 1
ATOM 530 C C . PHE A 1 65 ? 66.052 -4.656 -93.439 1.00 45.47 65 PHE A C 1
ATOM 532 O O . PHE A 1 65 ? 66.001 -3.491 -93.042 1.00 45.47 65 PHE A O 1
ATOM 539 N N . THR A 1 66 ? 66.455 -4.949 -94.674 1.00 48.47 66 THR A N 1
ATOM 540 C CA . THR A 1 66 ? 66.765 -3.951 -95.709 1.00 48.47 66 THR A CA 1
ATOM 541 C C . THR A 1 66 ? 65.547 -3.517 -96.518 1.00 48.47 66 THR A C 1
ATOM 543 O O . THR A 1 66 ? 65.671 -2.645 -97.370 1.00 48.47 66 THR A O 1
ATOM 546 N N . ASP A 1 67 ? 64.352 -3.987 -96.158 1.00 50.91 67 ASP A N 1
ATOM 547 C CA . ASP A 1 67 ? 63.085 -3.516 -96.722 1.00 50.91 67 ASP A CA 1
ATOM 548 C C . ASP A 1 67 ? 62.198 -2.873 -95.650 1.00 50.91 67 ASP A C 1
ATOM 550 O O . ASP A 1 67 ? 61.050 -3.246 -95.402 1.00 50.91 67 ASP A O 1
ATOM 554 N N . LEU A 1 68 ? 62.734 -1.833 -95.009 1.00 53.41 68 LEU A N 1
ATOM 555 C CA . LEU A 1 68 ? 61.878 -0.808 -94.423 1.00 53.41 68 LEU A CA 1
ATOM 556 C C . LEU A 1 68 ? 61.178 -0.069 -95.576 1.00 53.41 68 LEU A C 1
ATOM 558 O O . LEU A 1 68 ? 61.863 0.433 -96.474 1.00 53.41 68 LEU A O 1
ATOM 562 N N . PRO A 1 69 ? 59.839 0.074 -95.570 1.00 53.66 69 PRO A N 1
ATOM 563 C CA . PRO A 1 69 ? 59.176 0.926 -96.544 1.00 53.66 69 PRO A CA 1
ATOM 564 C C . PRO A 1 69 ? 59.807 2.320 -96.464 1.00 53.66 69 PRO A C 1
ATOM 566 O O . PRO A 1 69 ? 59.894 2.895 -95.376 1.00 53.66 69 PRO A O 1
ATOM 569 N N . LYS A 1 70 ? 60.259 2.865 -97.602 1.00 54.75 70 LYS A N 1
ATOM 570 C CA . LYS A 1 70 ? 60.745 4.249 -97.724 1.00 54.75 70 LYS A CA 1
ATOM 571 C C . LYS A 1 70 ? 59.582 5.212 -97.465 1.00 54.75 70 LYS A C 1
ATOM 573 O O . LYS A 1 70 ? 59.015 5.795 -98.382 1.00 54.75 70 LYS A O 1
ATOM 578 N N . VAL A 1 71 ? 59.195 5.354 -96.202 1.00 56.09 71 VAL A N 1
ATOM 579 C CA . VAL A 1 71 ? 58.287 6.395 -95.733 1.00 56.09 71 VAL A CA 1
ATOM 580 C C . VAL A 1 71 ? 59.041 7.707 -95.893 1.00 56.09 71 VAL A C 1
ATOM 582 O O . VAL A 1 71 ? 60.160 7.854 -95.399 1.00 56.09 71 VAL A O 1
ATOM 585 N N . SER A 1 72 ? 58.463 8.664 -96.610 1.00 67.50 72 SER A N 1
ATOM 586 C CA . SER A 1 72 ? 59.115 9.958 -96.803 1.00 67.50 72 SER A CA 1
ATOM 587 C C . SER A 1 72 ? 59.371 10.619 -95.437 1.00 67.50 72 SER A C 1
ATOM 589 O O . SER A 1 72 ? 58.538 10.535 -94.532 1.00 67.50 72 SER A O 1
ATOM 591 N N . LYS A 1 73 ? 60.508 11.308 -95.259 1.00 72.56 73 LYS A N 1
ATOM 592 C CA . LYS A 1 73 ? 60.859 12.020 -94.007 1.00 72.56 73 LYS A CA 1
ATOM 593 C C . LYS A 1 73 ? 59.695 12.878 -93.468 1.00 72.56 73 LYS A C 1
ATOM 595 O O . LYS A 1 73 ? 59.426 12.893 -92.269 1.00 72.56 73 LYS A O 1
ATOM 600 N N . LYS A 1 74 ? 58.920 13.480 -94.378 1.00 76.44 74 LYS A N 1
ATOM 601 C CA . LYS A 1 74 ? 57.700 14.251 -94.082 1.00 76.44 74 LYS A CA 1
ATOM 602 C C . LYS A 1 74 ? 56.562 13.421 -93.464 1.00 76.44 74 LYS A C 1
ATOM 604 O O . LYS A 1 74 ? 55.840 13.912 -92.598 1.00 76.44 74 LYS A O 1
ATOM 609 N N . GLU A 1 75 ? 56.362 12.173 -93.880 1.00 78.50 75 GLU A N 1
ATOM 610 C CA . GLU A 1 75 ? 55.333 11.292 -93.308 1.00 78.50 75 GLU A CA 1
ATOM 611 C C . GLU A 1 75 ? 55.703 10.791 -91.909 1.00 78.50 75 GLU A C 1
ATOM 613 O O . GLU A 1 75 ? 54.821 10.673 -91.052 1.00 78.50 75 GLU A O 1
ATOM 618 N N . ALA A 1 76 ? 56.991 10.545 -91.653 1.00 76.56 76 ALA A N 1
ATOM 619 C CA . ALA A 1 76 ? 57.492 10.196 -90.325 1.00 76.56 76 ALA A CA 1
ATOM 620 C C . ALA A 1 76 ? 57.301 11.357 -89.330 1.00 76.56 76 ALA A C 1
ATOM 622 O O . ALA A 1 76 ? 56.756 11.157 -88.242 1.00 76.56 76 ALA A O 1
ATOM 623 N N . GLU A 1 77 ? 57.636 12.587 -89.731 1.00 82.56 77 GLU A N 1
ATOM 624 C CA . GLU A 1 77 ? 57.419 13.805 -88.936 1.00 82.56 77 GLU A CA 1
ATOM 625 C C . GLU A 1 77 ? 55.924 14.047 -88.648 1.00 82.56 77 GLU A C 1
ATOM 627 O O . GLU A 1 77 ? 55.536 14.300 -87.504 1.00 82.56 77 GLU A O 1
ATOM 632 N N . LYS A 1 78 ? 55.048 13.862 -89.648 1.00 86.25 78 LYS A N 1
ATOM 633 C CA . LYS A 1 78 ? 53.586 13.970 -89.482 1.00 86.25 78 LYS A CA 1
ATOM 634 C C . LYS A 1 78 ? 53.023 12.916 -88.521 1.00 86.25 78 LYS A C 1
ATOM 636 O O . LYS A 1 78 ? 52.131 13.223 -87.725 1.00 86.25 78 LYS A O 1
ATOM 641 N N . LYS A 1 79 ? 53.509 11.670 -88.584 1.00 85.44 79 LYS A N 1
ATOM 642 C CA . LYS A 1 79 ? 53.124 10.603 -87.642 1.00 85.44 79 LYS A CA 1
ATOM 643 C C . LYS A 1 79 ? 53.616 10.912 -86.225 1.00 85.44 79 LYS A C 1
ATOM 645 O O . LYS A 1 79 ? 52.836 10.767 -85.286 1.00 85.44 79 LYS A O 1
ATOM 650 N N . ASN A 1 80 ? 54.843 11.408 -86.076 1.00 88.38 80 ASN A N 1
ATOM 651 C CA . ASN A 1 80 ? 55.413 11.785 -84.782 1.00 88.38 80 ASN A CA 1
ATOM 652 C C . ASN A 1 80 ? 54.628 12.935 -84.122 1.00 88.38 80 ASN A C 1
ATOM 654 O O . ASN A 1 80 ? 54.212 12.815 -82.971 1.00 88.38 80 ASN A O 1
ATOM 658 N N . GLY A 1 81 ? 54.292 13.992 -84.872 1.00 91.06 81 GLY A N 1
ATOM 659 C CA . GLY A 1 81 ? 53.448 15.083 -84.367 1.00 91.06 81 GLY A CA 1
ATOM 660 C C . GLY A 1 81 ? 52.065 14.607 -83.895 1.00 91.06 81 GLY A C 1
ATOM 661 O O . GLY A 1 81 ? 51.600 14.985 -82.816 1.00 91.06 81 GLY A O 1
ATOM 662 N N . LYS A 1 82 ? 51.424 13.693 -84.643 1.00 92.06 82 LYS A N 1
ATOM 663 C CA . LYS A 1 82 ? 50.155 13.062 -84.228 1.00 92.06 82 LYS A CA 1
ATOM 664 C C . LYS A 1 82 ? 50.305 12.220 -82.955 1.00 92.06 82 LYS A C 1
ATOM 666 O O . LYS A 1 82 ? 49.408 12.235 -82.111 1.00 92.06 82 LYS A O 1
ATOM 671 N N . LEU A 1 83 ? 51.405 11.480 -82.809 1.00 92.19 83 LEU A N 1
ATOM 672 C CA . LEU A 1 83 ? 51.685 10.673 -81.617 1.00 92.19 83 LEU A CA 1
ATOM 673 C C . LEU A 1 83 ? 51.936 11.550 -80.384 1.00 92.19 83 LEU A C 1
ATOM 675 O O . LEU A 1 83 ? 51.366 11.276 -79.329 1.00 92.19 83 LEU A O 1
ATOM 679 N N . GLN A 1 84 ? 52.692 12.642 -80.519 1.00 92.12 84 GLN A N 1
ATOM 680 C CA . GLN A 1 84 ? 52.920 13.599 -79.430 1.00 92.12 84 GLN A CA 1
ATOM 681 C C . GLN A 1 84 ? 51.618 14.261 -78.957 1.00 92.12 84 GLN A C 1
ATOM 683 O O . GLN A 1 84 ? 51.376 14.361 -77.753 1.00 92.12 84 GLN A O 1
ATOM 688 N N . ALA A 1 85 ? 50.727 14.637 -79.881 1.00 93.81 85 ALA A N 1
ATOM 689 C CA . ALA A 1 85 ? 49.408 15.168 -79.533 1.00 93.81 85 ALA A CA 1
ATOM 690 C C . ALA A 1 85 ? 48.563 14.147 -78.746 1.00 93.81 85 ALA A C 1
ATOM 692 O O . ALA A 1 85 ? 48.014 14.478 -77.691 1.00 93.81 85 ALA A O 1
ATOM 693 N N . LYS A 1 86 ? 48.511 12.885 -79.202 1.00 95.69 86 LYS A N 1
ATOM 694 C CA . LYS A 1 86 ? 47.821 11.798 -78.483 1.00 95.69 86 LYS A CA 1
ATOM 695 C C . LYS A 1 86 ? 48.411 11.566 -77.089 1.00 95.69 86 LYS A C 1
ATOM 697 O O . LYS A 1 86 ? 47.655 11.424 -76.129 1.00 95.69 86 LYS A O 1
ATOM 702 N N . LEU A 1 87 ? 49.739 11.579 -76.963 1.00 95.62 87 LEU A N 1
ATOM 703 C CA . LEU A 1 87 ? 50.436 11.421 -75.685 1.00 95.62 87 LEU A CA 1
ATOM 704 C C . LEU A 1 87 ? 50.088 12.551 -74.707 1.00 95.62 87 LEU A C 1
ATOM 706 O O . LEU A 1 87 ? 49.817 12.293 -73.535 1.00 95.62 87 LEU A O 1
ATOM 710 N N . ASN A 1 88 ? 50.044 13.797 -75.177 1.00 95.81 88 ASN A N 1
ATOM 711 C CA . ASN A 1 88 ? 49.699 14.948 -74.342 1.00 95.81 88 ASN A CA 1
ATOM 712 C C . ASN A 1 88 ? 48.240 14.898 -73.860 1.00 95.81 88 ASN A C 1
ATOM 714 O O . ASN A 1 88 ? 47.975 15.154 -72.681 1.00 95.81 88 ASN A O 1
ATOM 718 N N . ILE A 1 89 ? 47.307 14.493 -74.729 1.00 97.00 89 ILE A N 1
ATOM 719 C CA . ILE A 1 89 ? 45.900 14.263 -74.359 1.00 97.00 89 ILE A CA 1
ATOM 720 C C . ILE A 1 89 ? 45.799 13.152 -73.304 1.00 97.00 89 ILE A C 1
ATOM 722 O O . ILE A 1 89 ? 45.142 13.336 -72.276 1.00 97.00 89 ILE A O 1
ATOM 726 N N . ALA A 1 90 ? 46.495 12.028 -73.506 1.00 95.69 90 ALA A N 1
ATOM 727 C CA . ALA A 1 90 ? 46.520 10.920 -72.552 1.00 95.69 90 ALA A CA 1
ATOM 728 C C . ALA A 1 90 ? 47.088 11.348 -71.187 1.00 95.69 90 ALA A C 1
ATOM 730 O O . ALA A 1 90 ? 46.486 11.055 -70.154 1.00 95.69 90 ALA A O 1
ATOM 731 N N . LYS A 1 91 ? 48.183 12.123 -71.161 1.00 96.69 91 LYS A N 1
ATOM 732 C CA . LYS A 1 91 ? 48.760 12.690 -69.928 1.00 96.69 91 LYS A CA 1
ATOM 733 C C . LYS A 1 91 ? 47.790 13.623 -69.199 1.00 96.69 91 LYS A C 1
ATOM 735 O O . LYS A 1 91 ? 47.737 13.603 -67.971 1.00 96.69 91 LYS A O 1
ATOM 740 N N . LYS A 1 92 ? 47.025 14.450 -69.923 1.00 96.75 92 LYS A N 1
ATOM 741 C CA . LYS A 1 92 ? 45.989 15.313 -69.324 1.00 96.75 92 LYS A CA 1
ATOM 742 C C . LYS A 1 92 ? 44.863 14.475 -68.712 1.00 96.75 92 LYS A C 1
ATOM 744 O O . LYS A 1 92 ? 44.482 14.713 -67.571 1.00 96.75 92 LYS A O 1
ATOM 749 N N . LYS A 1 93 ? 44.388 13.447 -69.425 1.00 96.88 93 LYS A N 1
ATOM 750 C CA . LYS A 1 93 ? 43.371 12.513 -68.915 1.00 96.88 93 LYS A CA 1
ATOM 751 C C . LYS A 1 93 ? 43.856 11.751 -67.676 1.00 96.88 93 LYS A C 1
ATOM 753 O O . LYS A 1 93 ? 43.089 11.606 -66.727 1.00 96.88 93 LYS A O 1
ATOM 758 N N . ARG A 1 94 ? 45.124 11.317 -67.659 1.00 96.62 94 ARG A N 1
ATOM 759 C CA . ARG A 1 94 ? 45.742 10.645 -66.506 1.00 96.62 94 ARG A CA 1
ATOM 760 C C . ARG A 1 94 ? 45.762 11.555 -65.281 1.00 96.62 94 ARG A C 1
ATOM 762 O O . ARG A 1 94 ? 45.231 11.162 -64.253 1.00 96.62 94 ARG A O 1
ATOM 769 N N . ARG A 1 95 ? 46.242 12.797 -65.423 1.00 96.38 95 ARG A N 1
ATOM 770 C CA . ARG A 1 95 ? 46.235 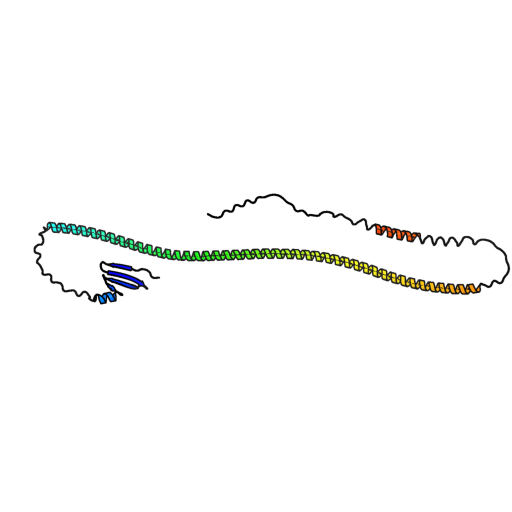13.799 -64.340 1.00 96.38 95 ARG A CA 1
ATOM 771 C C . ARG A 1 95 ? 44.831 14.062 -63.793 1.00 96.38 95 ARG A C 1
ATOM 773 O O . ARG A 1 95 ? 44.639 14.032 -62.586 1.00 96.38 95 ARG A O 1
ATOM 780 N N . ASN A 1 96 ? 43.838 14.230 -64.666 1.00 97.25 96 ASN A N 1
ATOM 781 C CA . ASN A 1 96 ? 42.444 14.394 -64.236 1.00 97.25 96 ASN A CA 1
ATOM 782 C C . ASN A 1 96 ? 41.879 13.153 -63.524 1.00 97.25 96 ASN A C 1
ATOM 784 O O . ASN A 1 96 ? 40.957 13.271 -62.724 1.00 97.25 96 ASN A O 1
ATOM 788 N N . SER A 1 97 ? 42.370 11.958 -63.850 1.00 96.81 97 SER A N 1
ATOM 789 C CA . SER A 1 97 ? 41.946 10.724 -63.180 1.00 96.81 97 SER A CA 1
ATOM 790 C C . SER A 1 97 ? 42.633 10.586 -61.820 1.00 96.81 97 SER A C 1
ATOM 792 O O . SER A 1 97 ? 41.974 10.257 -60.843 1.00 96.81 97 SER A O 1
ATOM 794 N N . GLU A 1 98 ? 43.924 10.920 -61.731 1.00 96.75 98 GLU A N 1
ATOM 795 C CA . GLU A 1 98 ? 44.686 10.966 -60.475 1.00 96.75 98 GLU A CA 1
ATOM 796 C C . GLU A 1 98 ? 44.055 11.936 -59.465 1.00 96.75 98 GLU A C 1
ATOM 798 O O . GLU A 1 98 ? 43.925 11.593 -58.292 1.00 96.75 98 GLU A O 1
ATOM 803 N N . THR A 1 99 ? 43.614 13.124 -59.899 1.00 96.81 99 THR A N 1
ATOM 804 C CA . THR A 1 99 ? 42.929 14.071 -59.003 1.00 96.81 99 THR A CA 1
ATOM 805 C C . THR A 1 99 ? 41.589 13.529 -58.513 1.00 96.81 99 THR A C 1
ATOM 807 O O . THR A 1 99 ? 41.318 13.602 -57.319 1.00 96.81 99 THR A O 1
ATOM 810 N N . LYS A 1 100 ? 40.782 12.919 -59.392 1.00 97.88 100 LYS A N 1
ATOM 811 C CA . LYS A 1 100 ? 39.516 12.276 -58.999 1.00 97.88 100 LYS A CA 1
ATOM 812 C C . LYS A 1 100 ? 39.725 11.150 -57.990 1.00 97.88 100 LYS A C 1
ATOM 814 O O . LYS A 1 100 ? 38.975 11.072 -57.027 1.00 97.88 100 LYS A O 1
ATOM 819 N N . ILE A 1 101 ? 40.744 10.311 -58.187 1.00 97.44 101 ILE A N 1
ATOM 820 C CA . ILE A 1 101 ? 41.083 9.230 -57.249 1.00 97.44 101 ILE A CA 1
ATOM 821 C C . ILE A 1 101 ? 41.442 9.806 -55.877 1.00 97.44 101 ILE A C 1
ATOM 823 O O . ILE A 1 101 ? 40.948 9.317 -54.869 1.00 97.44 101 ILE A O 1
ATOM 827 N N . LYS A 1 102 ? 42.243 10.879 -55.825 1.00 97.81 102 LYS A N 1
ATOM 828 C CA . LYS A 1 102 ? 42.577 11.543 -54.555 1.00 97.81 102 LYS A CA 1
ATOM 829 C C . LYS A 1 102 ? 41.336 12.071 -53.834 1.00 97.81 102 LYS A C 1
ATOM 831 O O . LYS A 1 102 ? 41.211 11.860 -52.634 1.00 97.81 102 LYS A O 1
ATOM 836 N N . THR A 1 103 ? 40.422 12.721 -54.556 1.00 97.94 103 THR A N 1
ATOM 837 C CA . THR A 1 103 ? 39.169 13.223 -53.974 1.00 97.94 103 THR A CA 1
ATOM 838 C C . THR A 1 103 ? 38.280 12.088 -53.469 1.00 97.94 103 THR A C 1
ATOM 840 O O . THR A 1 103 ? 37.788 12.168 -52.351 1.00 97.94 103 THR A O 1
ATOM 843 N N . LEU A 1 104 ? 38.113 11.019 -54.253 1.00 98.12 104 LEU A N 1
ATOM 844 C CA . LEU A 1 104 ? 37.312 9.861 -53.846 1.00 98.12 104 LEU A CA 1
ATOM 845 C C . LEU A 1 104 ? 37.902 9.164 -52.616 1.00 98.12 104 LEU A C 1
ATOM 847 O O . LEU A 1 104 ? 37.158 8.810 -51.712 1.00 98.12 104 LEU A O 1
ATOM 851 N N . ASN A 1 105 ? 39.227 9.022 -52.538 1.00 97.50 105 ASN A N 1
ATOM 852 C CA . ASN A 1 105 ? 39.873 8.434 -51.364 1.00 97.50 105 ASN A CA 1
ATOM 853 C C . ASN A 1 105 ? 39.657 9.282 -50.103 1.00 97.50 105 ASN A C 1
ATOM 855 O O . ASN A 1 105 ? 39.404 8.725 -49.042 1.00 97.50 105 ASN A O 1
ATOM 859 N N . ALA A 1 106 ? 39.708 10.614 -50.214 1.00 97.19 106 ALA A N 1
ATOM 860 C CA . ALA A 1 106 ? 39.402 11.492 -49.085 1.00 97.19 106 ALA A CA 1
ATOM 861 C C . ALA A 1 106 ? 37.943 11.336 -48.614 1.00 97.19 106 ALA A C 1
ATOM 863 O O . ALA A 1 106 ? 37.696 11.248 -47.416 1.00 97.19 106 ALA A O 1
ATOM 864 N N . GLN A 1 107 ? 36.994 11.229 -49.551 1.00 98.19 107 GLN A N 1
ATOM 865 C CA . GLN A 1 107 ? 35.582 10.985 -49.230 1.00 98.19 107 GLN A CA 1
ATOM 866 C C . GLN A 1 107 ? 35.354 9.615 -48.578 1.00 98.19 107 GLN A C 1
ATOM 868 O O . GLN A 1 107 ? 34.531 9.505 -47.677 1.00 98.19 107 GLN A O 1
ATOM 873 N N . ILE A 1 108 ? 36.079 8.576 -49.005 1.00 97.88 108 ILE A N 1
ATOM 874 C CA . ILE A 1 108 ? 35.999 7.240 -48.396 1.00 97.88 108 ILE A CA 1
ATOM 875 C C . ILE A 1 108 ? 36.453 7.279 -46.933 1.00 97.88 108 ILE A C 1
ATOM 877 O O . ILE A 1 108 ? 35.783 6.702 -46.080 1.00 97.88 108 ILE A O 1
ATOM 881 N N . GLU A 1 109 ? 37.555 7.969 -46.628 1.00 97.69 109 GLU A N 1
ATOM 882 C CA . GLU A 1 109 ? 38.028 8.098 -45.242 1.00 97.69 109 GLU A CA 1
ATOM 883 C C . GLU A 1 109 ? 37.046 8.894 -44.370 1.00 97.69 109 GLU A C 1
ATOM 885 O O . GLU A 1 109 ? 36.782 8.507 -43.233 1.00 97.69 109 GLU A O 1
ATOM 890 N N . GLU A 1 110 ? 36.435 9.953 -44.908 1.00 98.06 110 GLU A N 1
ATOM 891 C CA . GLU A 1 110 ? 35.386 10.704 -44.207 1.00 98.06 110 GLU A CA 1
ATOM 892 C C . GLU A 1 110 ? 34.148 9.834 -43.931 1.00 98.06 110 GLU A C 1
ATOM 894 O O . GLU A 1 110 ? 33.646 9.791 -42.807 1.00 98.06 110 GLU A O 1
ATOM 899 N N . GLN A 1 111 ? 33.682 9.074 -44.928 1.00 97.88 111 GLN A N 1
ATOM 900 C CA . GLN A 1 111 ? 32.557 8.150 -44.76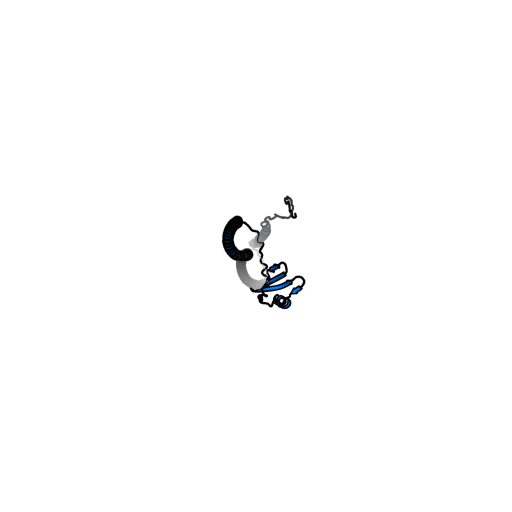2 1.00 97.88 111 GLN A CA 1
ATOM 901 C C . GLN A 1 111 ? 32.855 7.053 -43.740 1.00 97.88 111 GLN A C 1
ATOM 903 O O . GLN A 1 111 ? 31.972 6.668 -42.976 1.00 97.88 111 GLN A O 1
ATOM 908 N N . LYS A 1 112 ? 34.095 6.564 -43.692 1.00 97.75 112 LYS A N 1
ATOM 909 C CA . LYS A 1 112 ? 34.518 5.561 -42.713 1.00 97.75 112 LYS A CA 1
ATOM 910 C C . LYS A 1 112 ? 34.411 6.095 -41.282 1.00 97.75 112 LYS A C 1
ATOM 912 O O . LYS A 1 112 ? 33.814 5.433 -40.441 1.00 97.75 112 LYS A O 1
ATOM 917 N N . GLN A 1 113 ? 34.881 7.318 -41.036 1.00 97.31 113 GLN A N 1
ATOM 918 C CA . GLN A 1 113 ? 34.752 7.968 -39.724 1.00 97.31 113 GLN A CA 1
ATOM 919 C C . GLN A 1 113 ? 33.284 8.181 -39.317 1.00 97.31 113 GLN A C 1
ATOM 921 O O . GLN A 1 113 ? 32.924 7.993 -38.153 1.00 97.31 113 GLN A O 1
ATOM 926 N N . GLN A 1 114 ? 32.418 8.539 -40.271 1.00 97.81 114 GLN A N 1
ATOM 927 C CA . GLN A 1 114 ? 30.980 8.672 -40.015 1.00 97.81 114 GLN A CA 1
ATOM 928 C C . GLN A 1 114 ? 30.345 7.329 -39.631 1.00 97.81 114 GLN A C 1
ATOM 930 O O . GLN A 1 114 ? 29.545 7.279 -38.700 1.00 97.81 114 GLN A O 1
ATOM 935 N N . VAL A 1 115 ? 30.718 6.235 -40.303 1.00 97.88 115 VAL A N 1
ATOM 936 C CA . VAL A 1 115 ? 30.239 4.883 -39.970 1.00 97.88 115 VAL A CA 1
ATOM 937 C C . VAL A 1 115 ? 30.682 4.462 -38.569 1.00 97.88 115 VAL A C 1
ATOM 939 O O . VAL A 1 115 ? 29.860 3.935 -37.819 1.00 97.88 115 VAL A O 1
ATOM 942 N N . ASP A 1 116 ? 31.933 4.734 -38.195 1.00 97.38 116 ASP A N 1
ATOM 943 C CA . ASP A 1 116 ? 32.441 4.423 -36.854 1.00 97.38 116 ASP A CA 1
ATOM 944 C C . ASP A 1 116 ? 31.661 5.195 -35.773 1.00 97.38 116 ASP A C 1
ATOM 946 O O . ASP A 1 116 ? 31.197 4.611 -34.794 1.00 97.38 116 ASP A O 1
ATOM 950 N N . THR A 1 117 ? 31.403 6.487 -36.001 1.00 97.94 117 THR A N 1
ATOM 951 C CA . THR A 1 117 ? 30.600 7.323 -35.088 1.00 97.94 117 THR A CA 1
ATOM 952 C C . THR A 1 117 ? 29.165 6.802 -34.949 1.00 97.94 117 THR A C 1
ATOM 954 O O . THR A 1 117 ? 28.644 6.680 -33.839 1.00 97.94 117 THR A O 1
ATOM 957 N N . LEU A 1 118 ? 28.526 6.430 -36.063 1.00 98.06 118 LEU A N 1
ATOM 958 C CA . LEU A 1 118 ? 27.170 5.871 -36.055 1.00 98.06 118 LEU A CA 1
ATOM 959 C C . LEU A 1 118 ? 27.098 4.533 -35.308 1.00 98.06 118 LEU A C 1
ATOM 961 O O . LEU A 1 118 ? 26.094 4.244 -34.654 1.00 98.06 118 LEU A O 1
ATOM 965 N N . ALA A 1 119 ? 28.147 3.711 -35.382 1.00 97.38 119 ALA A N 1
ATOM 966 C CA . ALA A 1 119 ? 28.213 2.461 -34.633 1.00 97.38 119 ALA A CA 1
ATOM 967 C C . ALA A 1 119 ? 28.244 2.710 -33.114 1.00 97.38 119 ALA A C 1
ATOM 969 O O . ALA A 1 119 ? 27.554 2.017 -32.362 1.00 97.38 119 ALA A O 1
ATOM 970 N N . GLU A 1 120 ? 28.980 3.728 -32.659 1.00 97.44 120 GLU A N 1
ATOM 971 C CA . GLU A 1 120 ? 29.003 4.128 -31.248 1.00 97.44 120 GLU A CA 1
ATOM 972 C C . GLU A 1 120 ? 27.658 4.688 -30.773 1.00 97.44 120 GLU A C 1
ATOM 974 O O . GLU A 1 120 ? 27.196 4.356 -29.678 1.00 97.44 120 GLU A O 1
ATOM 979 N N . GLU A 1 121 ? 27.011 5.529 -31.581 1.00 98.00 121 GLU A N 1
ATOM 980 C CA . GLU A 1 121 ? 25.683 6.063 -31.269 1.00 98.00 121 GLU A CA 1
ATOM 981 C C . GLU A 1 121 ? 24.645 4.948 -31.165 1.00 98.00 121 GLU A C 1
ATOM 983 O O . GLU A 1 121 ? 23.877 4.913 -30.201 1.00 98.00 121 GLU A O 1
ATOM 988 N N . LYS A 1 122 ? 24.675 3.980 -32.086 1.00 98.06 122 LYS A N 1
ATOM 989 C CA . LYS A 1 122 ? 23.794 2.812 -32.033 1.00 98.06 122 LYS A CA 1
ATOM 990 C C . LYS A 1 122 ? 23.974 2.022 -30.734 1.00 98.06 122 LYS A C 1
ATOM 992 O O . LYS A 1 122 ? 22.987 1.684 -30.087 1.00 98.06 122 LYS A O 1
ATOM 997 N N . ALA A 1 123 ? 25.215 1.795 -30.304 1.00 97.69 123 ALA A N 1
ATOM 998 C CA . ALA A 1 123 ? 25.489 1.106 -29.043 1.00 97.69 123 ALA A CA 1
ATOM 999 C C . ALA A 1 123 ? 24.975 1.882 -27.812 1.00 97.69 123 ALA A C 1
ATOM 1001 O O . ALA A 1 123 ? 24.582 1.277 -26.814 1.00 97.69 123 ALA A O 1
ATOM 1002 N N . LYS A 1 124 ? 24.962 3.222 -27.855 1.00 98.25 124 LYS A N 1
ATOM 1003 C CA . LYS A 1 124 ? 24.361 4.052 -26.794 1.00 98.25 124 LYS A CA 1
ATOM 1004 C C . LYS A 1 124 ? 22.838 3.943 -26.789 1.00 98.25 124 LYS A C 1
ATOM 1006 O O . LYS A 1 124 ? 22.258 3.842 -25.713 1.00 98.25 124 LYS A O 1
ATOM 1011 N N . VAL A 1 125 ? 22.206 3.936 -27.964 1.00 98.38 125 VAL A N 1
ATOM 1012 C CA . VAL A 1 125 ? 20.750 3.764 -28.093 1.00 98.38 125 VAL A CA 1
ATOM 1013 C C . VAL A 1 125 ? 20.311 2.421 -27.516 1.00 98.38 125 VAL A C 1
ATOM 1015 O O . VAL A 1 125 ? 19.403 2.402 -26.694 1.00 98.38 125 VAL A O 1
ATOM 1018 N N . GLU A 1 126 ? 21.008 1.329 -27.837 1.00 98.12 126 GLU A N 1
ATOM 1019 C CA . GLU A 1 126 ? 20.691 -0.001 -27.292 1.00 98.12 126 GLU A CA 1
ATOM 1020 C C . GLU A 1 126 ? 20.746 -0.021 -25.751 1.00 98.12 126 GLU A C 1
ATOM 1022 O O . GLU A 1 126 ? 19.849 -0.557 -25.105 1.00 98.12 126 GLU A O 1
ATOM 1027 N N . LYS A 1 127 ? 21.738 0.643 -25.138 1.00 98.19 127 LYS A N 1
ATOM 1028 C CA . LYS A 1 127 ? 21.823 0.780 -23.669 1.00 98.19 127 LYS A CA 1
ATOM 1029 C C . LYS A 1 127 ? 20.697 1.626 -23.072 1.00 98.19 127 LYS A C 1
ATOM 1031 O O . LYS A 1 127 ? 20.240 1.358 -21.963 1.00 98.19 127 LYS A O 1
ATOM 1036 N N . LEU A 1 128 ? 20.273 2.678 -23.770 1.00 98.44 128 LEU A N 1
ATOM 1037 C CA . LEU A 1 128 ? 19.154 3.507 -23.322 1.00 98.44 128 LEU A CA 1
ATOM 1038 C C . LEU A 1 128 ? 17.829 2.749 -23.419 1.00 98.44 128 LEU A C 1
ATOM 1040 O O . LEU A 1 128 ? 16.978 2.907 -22.549 1.00 98.44 128 LEU A O 1
ATOM 1044 N N . GLU A 1 129 ? 17.656 1.907 -24.436 1.00 98.25 129 GLU A N 1
ATOM 1045 C CA . GLU A 1 129 ? 16.476 1.054 -24.572 1.00 98.25 129 GLU A CA 1
ATOM 1046 C C . GLU A 1 129 ? 16.388 0.012 -23.453 1.00 98.25 129 GLU A C 1
ATOM 1048 O O . GLU A 1 129 ? 15.305 -0.181 -22.896 1.00 98.25 129 GLU A O 1
ATOM 1053 N N . THR A 1 130 ? 17.510 -0.609 -23.067 1.00 98.12 130 THR A N 1
ATOM 1054 C CA . THR A 1 130 ? 17.528 -1.539 -21.927 1.00 98.12 130 THR A CA 1
ATOM 1055 C C . THR A 1 130 ? 17.212 -0.826 -20.616 1.00 98.12 130 THR A C 1
ATOM 1057 O O . THR A 1 130 ? 16.315 -1.263 -19.902 1.00 98.12 130 THR A O 1
ATOM 1060 N N . ALA A 1 131 ? 17.854 0.316 -20.347 1.00 98.38 131 ALA A N 1
ATOM 1061 C CA . ALA A 1 131 ? 17.598 1.098 -19.135 1.00 98.38 131 ALA A CA 1
ATOM 1062 C C . ALA A 1 131 ? 16.148 1.606 -19.068 1.00 98.38 131 ALA A C 1
ATOM 1064 O O . ALA A 1 131 ? 15.529 1.619 -18.008 1.00 98.38 131 ALA A O 1
ATOM 1065 N N . LYS A 1 132 ? 15.568 1.994 -20.211 1.00 98.62 132 LYS A N 1
ATOM 1066 C CA . LYS A 1 132 ? 14.158 2.387 -20.295 1.00 98.62 132 LYS A CA 1
ATOM 1067 C C . LYS A 1 132 ? 13.230 1.228 -19.940 1.00 98.62 132 LYS A C 1
ATOM 1069 O O . LYS A 1 132 ? 12.227 1.447 -19.270 1.00 98.62 132 LYS A O 1
ATOM 1074 N N . LYS A 1 133 ? 13.535 0.020 -20.416 1.00 98.44 133 LYS A N 1
ATOM 1075 C CA . LYS A 1 133 ? 12.735 -1.165 -20.104 1.00 98.44 133 LYS A CA 1
ATOM 1076 C C . LYS A 1 133 ? 12.795 -1.489 -18.611 1.00 98.44 133 LYS A C 1
ATOM 1078 O O . LYS A 1 133 ? 11.746 -1.656 -18.008 1.00 98.44 133 LYS A O 1
ATOM 1083 N N . GLU A 1 134 ? 13.992 -1.488 -18.029 1.00 98.44 134 GLU A N 1
ATOM 1084 C CA . GLU A 1 134 ? 14.191 -1.694 -16.587 1.00 98.44 134 GLU A CA 1
ATOM 1085 C C . GLU A 1 134 ? 13.410 -0.665 -15.755 1.00 98.44 134 GLU A C 1
ATOM 1087 O O . GLU A 1 134 ? 12.722 -1.036 -14.811 1.00 98.44 134 GLU A O 1
ATOM 1092 N N . ALA A 1 135 ? 13.431 0.610 -16.155 1.00 98.44 135 ALA A N 1
ATOM 1093 C CA . ALA A 1 135 ? 12.685 1.663 -15.468 1.00 98.44 135 ALA A CA 1
ATOM 1094 C C . ALA A 1 135 ? 11.155 1.510 -15.579 1.00 98.44 135 ALA A C 1
ATOM 1096 O O . ALA A 1 135 ? 10.433 1.848 -14.641 1.00 98.44 135 ALA A O 1
ATOM 1097 N N . GLU A 1 136 ? 10.627 1.029 -16.712 1.00 98.50 136 GLU A N 1
ATOM 1098 C CA . GLU A 1 136 ? 9.192 0.724 -16.820 1.00 98.50 136 GLU A CA 1
ATOM 1099 C C . GLU A 1 136 ? 8.818 -0.509 -15.987 1.00 98.50 136 GLU A C 1
ATOM 1101 O O . GLU A 1 136 ? 7.770 -0.491 -15.343 1.00 98.50 136 GLU A O 1
ATOM 1106 N N . ASP A 1 137 ? 9.672 -1.535 -15.937 1.00 98.25 137 ASP A N 1
ATOM 1107 C CA . ASP A 1 137 ? 9.454 -2.713 -15.093 1.00 98.25 137 ASP A CA 1
ATOM 1108 C C . ASP A 1 137 ? 9.418 -2.302 -13.600 1.00 98.25 137 ASP A C 1
ATOM 1110 O O . ASP A 1 137 ? 8.431 -2.581 -12.915 1.00 98.25 137 ASP A O 1
ATOM 1114 N N . GLU A 1 138 ? 10.396 -1.521 -13.122 1.00 98.56 138 GLU A N 1
ATOM 1115 C CA . GLU A 1 138 ? 10.434 -0.986 -11.746 1.00 98.56 138 GLU A CA 1
ATOM 1116 C C . GLU A 1 138 ? 9.197 -0.130 -11.426 1.00 98.56 138 GLU A C 1
ATOM 1118 O O . GLU A 1 138 ? 8.575 -0.257 -10.372 1.00 98.56 138 GLU A O 1
ATOM 1123 N N . LYS A 1 139 ? 8.767 0.713 -12.367 1.00 98.56 139 LYS A N 1
ATOM 1124 C CA . LYS A 1 139 ? 7.546 1.512 -12.217 1.00 98.56 139 LYS A CA 1
ATOM 1125 C C . LYS A 1 139 ? 6.297 0.639 -12.075 1.00 98.56 139 LYS A C 1
ATOM 1127 O O . LYS A 1 139 ? 5.400 0.995 -11.309 1.00 98.56 139 LYS A O 1
ATOM 1132 N N . THR A 1 140 ? 6.200 -0.477 -12.801 1.00 98.50 140 THR A N 1
ATOM 1133 C CA . THR A 1 140 ? 5.063 -1.403 -12.655 1.00 98.50 140 THR A CA 1
ATOM 1134 C C . THR A 1 140 ? 5.073 -2.139 -11.317 1.00 98.50 140 THR A C 1
ATOM 1136 O O . THR A 1 140 ? 4.006 -2.344 -10.729 1.00 98.50 140 THR A O 1
ATOM 1139 N N . GLU A 1 141 ? 6.255 -2.479 -10.805 1.00 98.50 141 GLU A N 1
ATOM 1140 C CA . GLU A 1 141 ? 6.429 -3.083 -9.484 1.00 98.50 141 GLU A CA 1
ATOM 1141 C C . GLU A 1 141 ? 6.007 -2.103 -8.382 1.00 98.50 141 GLU A C 1
ATOM 1143 O O . GLU A 1 141 ? 5.092 -2.404 -7.614 1.00 98.50 141 GLU A O 1
ATOM 1148 N N . LEU A 1 142 ? 6.534 -0.875 -8.406 1.00 98.62 142 LEU A N 1
ATOM 1149 C CA . LEU A 1 142 ? 6.162 0.188 -7.466 1.00 98.62 142 LEU A CA 1
ATOM 1150 C C . LEU A 1 142 ? 4.661 0.506 -7.498 1.00 98.62 142 LEU A C 1
ATOM 1152 O O . LEU A 1 142 ? 4.048 0.729 -6.455 1.00 98.62 142 LEU A O 1
ATOM 1156 N N . GLN A 1 143 ? 4.031 0.504 -8.677 1.00 98.56 143 GLN A N 1
ATOM 1157 C CA . GLN A 1 143 ? 2.583 0.705 -8.788 1.00 98.56 143 GLN A CA 1
ATOM 1158 C C . GLN A 1 143 ? 1.791 -0.434 -8.130 1.00 98.56 143 GLN A C 1
ATOM 1160 O O . GLN A 1 143 ? 0.722 -0.200 -7.559 1.00 98.56 143 GLN A O 1
ATOM 1165 N N . THR A 1 144 ? 2.298 -1.664 -8.217 1.00 98.50 144 THR A N 1
ATOM 1166 C CA . THR A 1 144 ? 1.684 -2.840 -7.594 1.00 98.50 144 THR A CA 1
ATOM 1167 C C . THR A 1 144 ? 1.807 -2.772 -6.075 1.00 98.50 144 THR A C 1
ATOM 1169 O O . THR A 1 144 ? 0.804 -2.941 -5.380 1.00 98.50 144 THR A O 1
ATOM 1172 N N . GLU A 1 145 ? 2.995 -2.447 -5.561 1.00 98.62 145 GLU A N 1
ATOM 1173 C CA . GLU A 1 145 ? 3.229 -2.245 -4.128 1.00 98.62 145 GLU A CA 1
ATOM 1174 C C . GLU A 1 145 ? 2.367 -1.111 -3.567 1.00 98.62 145 GLU A C 1
ATOM 1176 O O . GLU A 1 145 ? 1.708 -1.279 -2.542 1.00 98.62 145 GLU A O 1
ATOM 1181 N N . PHE A 1 146 ? 2.290 0.020 -4.275 1.00 98.62 146 PHE A N 1
ATOM 1182 C CA . PHE A 1 146 ? 1.450 1.149 -3.882 1.00 98.62 146 PHE A CA 1
ATOM 1183 C C . PHE A 1 146 ? -0.023 0.746 -3.736 1.00 98.62 146 PHE A C 1
ATOM 1185 O O . PHE A 1 146 ? -0.672 1.077 -2.742 1.00 98.62 146 PHE A O 1
ATOM 1192 N N . ASN A 1 147 ? -0.553 -0.010 -4.700 1.00 98.50 147 ASN A N 1
ATOM 1193 C CA . ASN A 1 147 ? -1.932 -0.490 -4.645 1.00 98.50 147 ASN A CA 1
ATOM 1194 C C . ASN A 1 147 ? -2.159 -1.461 -3.474 1.00 98.50 147 ASN A C 1
ATOM 1196 O O . ASN A 1 147 ? -3.227 -1.427 -2.862 1.00 98.50 147 ASN A O 1
ATOM 1200 N N . ALA A 1 148 ? -1.177 -2.308 -3.153 1.00 98.56 148 ALA A N 1
ATOM 1201 C CA . ALA A 1 148 ? -1.255 -3.224 -2.016 1.00 98.56 148 ALA A CA 1
ATOM 1202 C C . ALA A 1 148 ? -1.290 -2.463 -0.679 1.00 98.56 148 ALA A C 1
ATOM 1204 O O . ALA A 1 148 ? -2.141 -2.741 0.165 1.00 98.56 148 ALA A O 1
ATOM 1205 N N . VAL A 1 149 ? -0.431 -1.451 -0.523 1.00 98.62 149 VAL A N 1
ATOM 1206 C CA . VAL A 1 149 ? -0.401 -0.588 0.669 1.00 98.62 149 VAL A CA 1
ATOM 1207 C C . VAL A 1 149 ? -1.713 0.185 0.832 1.00 98.62 149 VAL A C 1
ATOM 1209 O O . VAL A 1 149 ? -2.237 0.278 1.942 1.00 98.62 149 VAL A O 1
ATOM 1212 N N . GLU A 1 150 ? -2.295 0.706 -0.252 1.00 98.62 150 GLU A N 1
ATOM 1213 C CA . GLU A 1 150 ? -3.581 1.413 -0.170 1.00 98.62 150 GLU A CA 1
ATOM 1214 C C . GLU A 1 150 ? -4.729 0.471 0.237 1.00 98.62 150 GLU A C 1
ATOM 1216 O O . GLU A 1 150 ? -5.600 0.862 1.016 1.00 98.62 150 GLU A O 1
ATOM 1221 N N . GLN A 1 151 ? -4.718 -0.787 -0.219 1.00 98.44 151 GLN A N 1
ATOM 1222 C CA . GLN A 1 151 ? -5.681 -1.800 0.232 1.00 98.44 151 GLN A CA 1
ATOM 1223 C C . GLN A 1 151 ? -5.506 -2.144 1.715 1.00 98.44 151 GLN A C 1
ATOM 1225 O O . GLN A 1 151 ? -6.493 -2.232 2.448 1.00 98.44 151 GLN A O 1
ATOM 1230 N N . GLU A 1 152 ? -4.267 -2.316 2.179 1.00 98.62 152 GLU A N 1
ATOM 1231 C CA . GLU A 1 152 ? -3.978 -2.581 3.591 1.00 98.62 152 GLU A CA 1
ATOM 1232 C C . GLU A 1 152 ? -4.453 -1.428 4.482 1.00 98.62 152 GLU A C 1
ATOM 1234 O O . GLU A 1 152 ? -5.136 -1.653 5.483 1.00 98.62 152 GLU A O 1
ATOM 1239 N N . LYS A 1 153 ? -4.191 -0.184 4.072 1.00 98.62 153 LYS A N 1
ATOM 1240 C CA . LYS A 1 153 ? -4.687 1.014 4.753 1.00 98.62 153 LYS A CA 1
ATOM 1241 C C . LYS A 1 153 ? -6.215 1.020 4.862 1.00 98.62 153 LYS A C 1
ATOM 1243 O O . LYS A 1 153 ? -6.736 1.252 5.950 1.00 98.62 153 LYS A O 1
ATOM 1248 N N . GLN A 1 154 ? -6.939 0.726 3.780 1.00 98.62 154 GLN A N 1
ATOM 1249 C CA . GLN A 1 154 ? -8.408 0.658 3.805 1.00 98.62 154 GLN A CA 1
ATOM 1250 C C . GLN A 1 154 ? -8.925 -0.438 4.748 1.00 98.62 154 GLN A C 1
ATOM 1252 O O . GLN A 1 154 ? -9.920 -0.242 5.451 1.00 98.62 154 GLN A O 1
ATOM 1257 N N . ASN A 1 155 ? -8.250 -1.588 4.796 1.00 98.62 155 ASN A N 1
ATOM 1258 C CA . ASN A 1 155 ? -8.595 -2.660 5.727 1.00 98.62 155 ASN A CA 1
ATOM 1259 C C . ASN A 1 155 ? -8.394 -2.219 7.182 1.00 98.62 155 ASN A C 1
ATOM 1261 O O . ASN A 1 155 ? -9.307 -2.375 7.994 1.00 98.62 155 ASN A O 1
ATOM 1265 N N . LEU A 1 156 ? -7.256 -1.592 7.495 1.00 98.75 156 LEU A N 1
ATOM 1266 C CA . LEU A 1 156 ? -6.967 -1.070 8.832 1.00 98.75 156 LEU A CA 1
ATOM 1267 C C . LEU A 1 156 ? -7.958 0.022 9.257 1.00 98.75 156 LEU A C 1
ATOM 1269 O O . LEU A 1 156 ? -8.430 0.014 10.393 1.00 98.75 156 LEU A O 1
ATOM 1273 N N . GLU A 1 157 ? -8.332 0.935 8.359 1.00 98.69 157 GLU A N 1
ATOM 1274 C CA . GLU A 1 157 ? -9.358 1.952 8.629 1.00 98.69 157 GLU A CA 1
ATOM 1275 C C . GLU A 1 157 ? -10.712 1.315 8.987 1.00 98.69 157 GLU A C 1
ATOM 1277 O O . GLU A 1 157 ? -11.374 1.735 9.943 1.00 98.69 157 GLU A O 1
ATOM 1282 N N . ASN A 1 158 ? -11.105 0.258 8.270 1.00 98.50 158 ASN A N 1
ATOM 1283 C CA . ASN A 1 158 ? -12.327 -0.490 8.561 1.00 98.50 158 ASN A CA 1
ATOM 1284 C C . ASN A 1 158 ? -12.253 -1.229 9.905 1.00 98.50 158 ASN A C 1
ATOM 1286 O O . ASN A 1 158 ? -13.220 -1.197 10.670 1.00 98.50 158 ASN A O 1
ATOM 1290 N N . GLU A 1 159 ? -11.123 -1.863 10.222 1.00 98.69 159 GLU A N 1
ATOM 1291 C CA . GLU A 1 159 ? -10.910 -2.521 11.515 1.00 98.69 159 GLU A CA 1
ATOM 1292 C C . GLU A 1 159 ? -10.980 -1.525 12.677 1.00 98.69 159 GLU A C 1
ATOM 1294 O O . GLU A 1 159 ? -11.670 -1.777 13.669 1.00 98.69 159 GLU A O 1
ATOM 1299 N N . ILE A 1 160 ? -10.333 -0.363 12.543 1.00 98.69 160 ILE A N 1
ATOM 1300 C CA . ILE A 1 160 ? -10.388 0.710 13.542 1.00 98.69 160 ILE A CA 1
ATOM 1301 C C . ILE A 1 160 ? -11.833 1.156 13.754 1.00 98.69 160 ILE A C 1
ATOM 1303 O O . ILE A 1 160 ? -12.283 1.241 14.897 1.00 98.69 160 ILE A O 1
ATOM 1307 N N . LYS A 1 161 ? -12.591 1.380 12.675 1.00 98.62 161 LYS A N 1
ATOM 1308 C CA . LYS A 1 161 ? -14.003 1.770 12.770 1.00 98.62 161 LYS A CA 1
ATOM 1309 C C . LYS A 1 161 ? -14.833 0.728 13.524 1.00 98.62 161 LYS A C 1
ATOM 1311 O O . LYS A 1 161 ? -15.578 1.083 14.433 1.00 98.62 161 LYS A O 1
ATOM 1316 N N . GLN A 1 162 ? -14.654 -0.557 13.217 1.00 98.62 162 GLN A N 1
ATOM 1317 C CA . GLN A 1 162 ? -15.337 -1.636 13.938 1.00 98.62 162 GLN A CA 1
ATOM 1318 C C . GLN A 1 162 ? -14.963 -1.670 15.425 1.00 98.62 162 GLN A C 1
ATOM 1320 O O . GLN A 1 162 ? -15.822 -1.920 16.273 1.00 98.62 162 GLN A O 1
ATOM 1325 N N . LYS A 1 163 ? -13.693 -1.419 15.764 1.00 98.56 163 LYS A N 1
ATOM 1326 C CA . LYS A 1 163 ? -13.233 -1.361 17.159 1.00 98.56 163 LYS A CA 1
ATOM 1327 C C . LYS A 1 163 ? -13.805 -0.165 17.911 1.00 98.56 163 LYS A C 1
ATOM 1329 O O . LYS A 1 163 ? -14.181 -0.328 19.070 1.00 98.56 163 LYS A O 1
ATOM 1334 N N . VAL A 1 164 ? -13.920 0.992 17.265 1.00 98.69 164 VAL A N 1
ATOM 1335 C CA . VAL A 1 164 ? -14.583 2.175 17.834 1.00 98.69 164 VAL A CA 1
ATOM 1336 C C . VAL A 1 164 ? -16.056 1.873 18.116 1.00 98.69 164 VAL A C 1
ATOM 1338 O O . VAL A 1 164 ? -16.502 2.057 19.246 1.00 98.69 164 VAL A O 1
ATOM 1341 N N . ASP A 1 165 ? -16.776 1.288 17.156 1.00 98.50 165 ASP A N 1
ATOM 1342 C CA . ASP A 1 165 ? -18.181 0.906 17.344 1.00 98.50 165 ASP A CA 1
ATOM 1343 C C . ASP A 1 165 ? -18.356 -0.111 18.491 1.00 98.50 165 ASP A C 1
ATOM 1345 O O . ASP A 1 165 ? -19.303 -0.026 19.278 1.00 98.50 165 ASP A O 1
ATOM 1349 N N . GLN A 1 166 ? -17.443 -1.084 18.616 1.00 98.69 166 GLN A N 1
ATOM 1350 C CA . GLN A 1 166 ? -17.429 -2.035 19.736 1.00 98.69 166 GLN A CA 1
ATOM 1351 C C . GLN A 1 166 ? -17.185 -1.334 21.076 1.00 98.69 166 GLN A C 1
ATOM 1353 O O . GLN A 1 166 ? -17.858 -1.642 22.060 1.00 98.69 166 GLN A O 1
ATOM 1358 N N . PHE A 1 167 ? -16.242 -0.394 21.121 1.00 98.62 167 PHE A N 1
ATOM 1359 C CA . PHE A 1 167 ? -15.927 0.364 22.325 1.00 98.62 167 PHE A CA 1
ATOM 1360 C C . PHE A 1 167 ? -17.117 1.209 22.794 1.00 98.62 167 PHE A C 1
ATOM 1362 O O . PHE A 1 167 ? -17.445 1.198 23.981 1.00 98.62 167 PHE A O 1
ATOM 1369 N N . ASP A 1 168 ? -17.811 1.877 21.873 1.00 98.62 168 ASP A N 1
ATOM 1370 C CA . ASP A 1 168 ? -18.984 2.689 22.202 1.00 98.62 168 ASP A CA 1
ATOM 1371 C C . ASP A 1 168 ? -20.142 1.843 22.744 1.00 98.62 168 ASP A C 1
ATOM 1373 O O . ASP A 1 168 ? -20.789 2.235 23.720 1.00 98.62 168 ASP A O 1
ATOM 1377 N N . ARG A 1 169 ? -20.358 0.642 22.187 1.00 98.56 169 ARG A N 1
ATOM 1378 C CA . ARG A 1 169 ? -21.337 -0.322 22.724 1.00 98.56 169 ARG A CA 1
ATOM 1379 C C . ARG A 1 169 ? -20.978 -0.762 24.138 1.00 98.56 169 ARG A C 1
ATOM 1381 O O . ARG A 1 169 ? -21.815 -0.680 25.028 1.00 98.56 169 ARG A O 1
ATOM 1388 N N . LEU A 1 170 ? -19.724 -1.154 24.370 1.00 98.69 170 LEU A N 1
ATOM 1389 C CA . LEU A 1 170 ? -19.260 -1.557 25.702 1.00 98.69 170 LEU A CA 1
ATOM 1390 C C . LEU A 1 170 ? -19.386 -0.423 26.724 1.00 98.69 170 LEU A C 1
ATOM 1392 O O . LEU A 1 170 ? -19.734 -0.656 27.880 1.00 98.69 170 LEU A O 1
ATOM 1396 N N . LYS A 1 171 ? -19.131 0.818 26.305 1.00 98.69 171 LYS A N 1
ATOM 1397 C CA . LYS A 1 171 ? -19.294 2.000 27.152 1.00 98.69 171 LYS A CA 1
ATOM 1398 C C . LYS A 1 171 ? -20.759 2.237 27.528 1.00 98.69 171 LYS A C 1
ATOM 1400 O O . LYS A 1 171 ? -21.032 2.599 28.675 1.00 98.69 171 LYS A O 1
ATOM 1405 N N . ALA A 1 172 ? -21.686 2.041 26.591 1.00 98.50 172 ALA A N 1
ATOM 1406 C CA . ALA A 1 172 ? -23.120 2.116 26.860 1.00 98.50 172 ALA A CA 1
ATOM 1407 C C . ALA A 1 172 ? -23.567 1.005 27.826 1.00 98.50 172 ALA A C 1
ATOM 1409 O O . ALA A 1 172 ? -24.154 1.311 28.863 1.00 98.50 172 ALA A O 1
ATOM 1410 N N . ASP A 1 173 ? -23.179 -0.245 27.562 1.00 98.69 173 ASP A N 1
ATOM 1411 C CA . ASP A 1 173 ? -23.494 -1.393 28.421 1.00 98.69 173 ASP A CA 1
ATOM 1412 C C . ASP A 1 173 ? -22.982 -1.193 29.855 1.00 98.69 173 ASP A C 1
ATOM 1414 O O . ASP A 1 173 ? -23.686 -1.473 30.828 1.00 98.69 173 ASP A O 1
ATOM 1418 N N . LEU A 1 174 ? -21.764 -0.660 30.011 1.00 98.62 174 LEU A N 1
ATOM 1419 C CA . LEU A 1 174 ? -21.182 -0.380 31.323 1.00 98.62 174 LEU A CA 1
ATOM 1420 C C . LEU A 1 174 ? -21.977 0.687 32.086 1.00 98.62 174 LEU A C 1
ATOM 1422 O O . LEU A 1 174 ? -22.187 0.554 33.293 1.00 98.62 174 LEU A O 1
ATOM 1426 N N . LYS A 1 175 ? -22.463 1.724 31.397 1.00 98.50 175 LYS A N 1
ATOM 1427 C CA . LYS A 1 175 ? -23.319 2.758 31.996 1.00 98.50 175 LYS A CA 1
ATOM 1428 C C . LYS A 1 175 ? -24.661 2.182 32.458 1.00 98.50 175 LYS A C 1
ATOM 1430 O O . LYS A 1 175 ? -25.123 2.510 33.558 1.00 98.50 175 LYS A O 1
ATOM 1435 N N . ASP A 1 176 ? -25.263 1.319 31.649 1.00 98.50 176 ASP A N 1
ATOM 1436 C CA . ASP A 1 176 ? -26.538 0.677 31.970 1.00 98.50 176 ASP A CA 1
ATOM 1437 C C . ASP A 1 176 ? -26.387 -0.268 33.164 1.00 98.50 176 ASP A C 1
ATOM 1439 O O . ASP A 1 176 ? -27.168 -0.195 34.117 1.00 98.50 176 ASP A O 1
ATOM 1443 N N . LYS A 1 177 ? -25.319 -1.075 33.187 1.00 98.44 177 LYS A N 1
ATOM 1444 C CA . LYS A 1 177 ? -25.005 -1.947 34.325 1.00 98.44 177 LYS A CA 1
ATOM 1445 C C . LYS A 1 177 ? -24.718 -1.168 35.599 1.00 98.44 177 LYS A C 1
ATOM 1447 O O . LYS A 1 177 ? -25.191 -1.562 36.661 1.00 98.44 177 LYS A O 1
ATOM 1452 N N . ASN A 1 178 ? -24.016 -0.040 35.514 1.00 98.50 178 ASN A N 1
ATOM 1453 C CA . ASN A 1 178 ? -23.790 0.805 36.685 1.00 98.50 178 ASN A CA 1
ATOM 1454 C C . ASN A 1 178 ? -25.112 1.365 37.240 1.00 98.50 178 ASN A C 1
ATOM 1456 O O . ASN A 1 178 ? -25.335 1.362 38.449 1.00 98.50 178 ASN A O 1
ATOM 1460 N N . SER A 1 179 ? -26.032 1.759 36.355 1.00 98.19 179 SER A N 1
ATOM 1461 C CA . SER A 1 179 ? -27.373 2.218 36.740 1.00 98.19 179 SER A CA 1
ATOM 1462 C C . SER A 1 179 ? -28.213 1.103 37.382 1.00 98.19 179 SER A C 1
ATOM 1464 O O . SER A 1 179 ? -28.972 1.353 38.319 1.00 98.19 179 SER A O 1
ATOM 1466 N N . GLU A 1 180 ? -28.088 -0.137 36.901 1.00 98.56 180 GLU A N 1
ATOM 1467 C CA . GLU A 1 180 ? -28.728 -1.317 37.496 1.00 98.56 180 GLU A CA 1
ATOM 1468 C C . GLU A 1 180 ? -28.181 -1.608 38.903 1.00 98.56 180 GLU A C 1
ATOM 1470 O O . GLU A 1 180 ? -28.959 -1.793 39.840 1.00 98.56 180 GLU A O 1
ATOM 1475 N N . VAL A 1 181 ? -26.858 -1.555 39.080 1.00 98.56 181 VAL A N 1
ATOM 1476 C CA . VAL A 1 181 ? -26.200 -1.715 40.387 1.00 98.56 181 VAL A CA 1
ATOM 1477 C C . VAL A 1 181 ? -26.671 -0.650 41.381 1.00 98.56 181 VAL A C 1
ATOM 1479 O O . VAL A 1 181 ? -26.985 -0.972 42.527 1.00 98.56 181 VAL A O 1
ATOM 1482 N N . GLU A 1 182 ? -26.786 0.612 40.962 1.00 98.50 182 GLU A N 1
ATOM 1483 C CA . GLU A 1 182 ? -27.309 1.682 41.819 1.00 98.50 182 GLU A CA 1
ATOM 1484 C C . GLU A 1 182 ? -28.755 1.432 42.271 1.00 98.50 182 GLU A C 1
ATOM 1486 O O . GLU A 1 182 ? -29.089 1.694 43.430 1.00 98.50 182 GLU A O 1
ATOM 1491 N N . LYS A 1 183 ? -29.615 0.914 41.383 1.00 98.44 183 LYS A N 1
ATOM 1492 C CA . LYS A 1 183 ? -30.996 0.542 41.734 1.00 98.44 183 LYS A CA 1
ATOM 1493 C C . LYS A 1 183 ? -31.019 -0.598 42.748 1.00 98.44 183 LYS A C 1
ATOM 1495 O O . LYS A 1 183 ? -31.645 -0.454 43.794 1.00 98.44 183 LYS A O 1
ATOM 1500 N N . LEU A 1 184 ? -30.275 -1.673 42.488 1.00 98.50 184 LEU A N 1
ATOM 1501 C CA . LEU A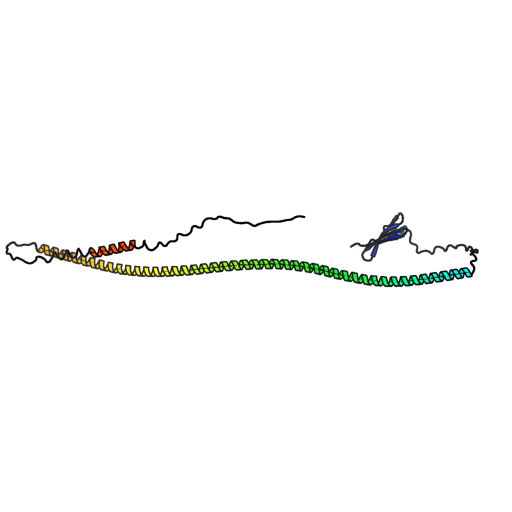 1 184 ? -30.186 -2.819 43.396 1.00 98.50 184 LEU A CA 1
ATOM 1502 C C . LEU A 1 184 ? -29.669 -2.416 44.782 1.00 98.50 184 LEU A C 1
ATOM 1504 O O . LEU A 1 184 ? -30.196 -2.874 45.794 1.00 98.50 184 LEU A O 1
ATOM 1508 N N . ASN A 1 185 ? -28.691 -1.510 44.849 1.00 98.50 185 ASN A N 1
ATOM 1509 C CA . ASN A 1 185 ? -28.187 -0.990 46.119 1.00 98.50 185 ASN A CA 1
ATOM 1510 C C . ASN A 1 185 ? -29.254 -0.206 46.901 1.00 98.50 185 ASN A C 1
ATOM 1512 O O . ASN A 1 185 ? -29.349 -0.351 48.122 1.00 98.50 185 ASN A O 1
ATOM 1516 N N . LYS A 1 186 ? -30.084 0.598 46.221 1.00 98.44 186 LYS A N 1
ATOM 1517 C CA . LYS A 1 186 ? -31.210 1.306 46.858 1.00 98.44 186 LYS A CA 1
ATOM 1518 C C . LYS A 1 186 ? -32.265 0.331 47.377 1.00 98.44 186 LYS A C 1
ATOM 1520 O O . LYS A 1 186 ? -32.710 0.478 48.516 1.00 98.44 186 LYS A O 1
ATOM 1525 N N . ASP A 1 187 ? -32.612 -0.682 46.589 1.00 98.44 187 ASP A N 1
ATOM 1526 C CA . ASP A 1 187 ? -33.589 -1.703 46.980 1.00 98.44 187 ASP A CA 1
ATOM 1527 C C . ASP A 1 187 ? -33.099 -2.515 48.187 1.00 98.44 187 ASP A C 1
ATOM 1529 O O . ASP A 1 187 ? -33.849 -2.740 49.141 1.00 98.44 187 ASP A O 1
ATOM 1533 N N . LEU A 1 188 ? -31.815 -2.886 48.202 1.00 98.38 188 LEU A N 1
ATOM 1534 C CA . LEU A 1 188 ? -31.187 -3.584 49.324 1.00 98.38 188 LEU A CA 1
ATOM 1535 C C . LEU A 1 188 ? -31.193 -2.731 50.602 1.00 98.38 188 LEU A C 1
ATOM 1537 O O . LEU A 1 188 ? -31.526 -3.228 51.680 1.00 98.38 188 LEU A O 1
ATOM 1541 N N . ALA A 1 189 ? -30.891 -1.433 50.496 1.00 98.38 189 ALA A N 1
ATOM 1542 C CA . ALA A 1 189 ? -30.964 -0.509 51.628 1.00 98.38 189 ALA A CA 1
ATOM 1543 C C . ALA A 1 189 ? -32.400 -0.373 52.175 1.00 98.38 189 ALA A C 1
ATOM 1545 O O . ALA A 1 189 ? -32.611 -0.384 53.396 1.00 98.38 189 ALA A O 1
ATOM 1546 N N . ALA A 1 190 ? -33.399 -0.306 51.289 1.00 98.31 190 ALA A N 1
ATOM 1547 C CA . ALA A 1 190 ? -34.808 -0.262 51.673 1.00 98.31 190 ALA A CA 1
ATOM 1548 C C . ALA A 1 190 ? -35.235 -1.548 52.399 1.00 98.31 190 ALA A C 1
ATOM 1550 O O . ALA A 1 190 ? -35.836 -1.479 53.475 1.00 98.31 190 ALA A O 1
ATOM 1551 N N . LYS A 1 191 ? -34.855 -2.719 51.872 1.00 98.12 191 LYS A N 1
ATOM 1552 C CA . LYS A 1 191 ? -35.142 -4.023 52.487 1.00 98.12 191 LYS A CA 1
ATOM 1553 C C . LYS A 1 191 ? -34.466 -4.203 53.843 1.00 98.12 191 LYS A C 1
ATOM 1555 O O . LYS A 1 191 ? -35.105 -4.691 54.770 1.00 98.12 191 LYS A O 1
ATOM 1560 N N . ASN A 1 192 ? -33.229 -3.739 54.010 1.00 98.12 192 ASN A N 1
ATOM 1561 C CA . ASN A 1 192 ? -32.566 -3.731 55.319 1.00 98.12 192 ASN A CA 1
ATOM 1562 C C . ASN A 1 192 ? -33.296 -2.832 56.331 1.00 98.12 192 ASN A C 1
ATOM 1564 O O . ASN A 1 192 ? -33.471 -3.199 57.496 1.00 98.12 192 ASN A O 1
ATOM 1568 N N . THR A 1 193 ? -33.785 -1.672 55.890 1.00 97.88 193 THR A N 1
ATOM 1569 C CA . THR A 1 193 ? -34.594 -0.783 56.739 1.00 97.88 193 THR A CA 1
ATOM 1570 C C . THR A 1 193 ? -35.925 -1.436 57.138 1.00 97.88 193 THR A C 1
ATOM 1572 O O . THR A 1 193 ? -36.367 -1.316 58.277 1.00 97.88 193 THR A O 1
ATOM 1575 N N . GLU A 1 194 ? -36.571 -2.162 56.228 1.00 98.19 194 GLU A N 1
ATOM 1576 C CA . GLU A 1 194 ? -37.783 -2.933 56.526 1.00 98.19 194 GLU A CA 1
ATOM 1577 C C . GLU A 1 194 ? -37.503 -4.076 57.519 1.00 98.19 194 GLU A C 1
ATOM 1579 O O . GLU A 1 194 ? -38.212 -4.219 58.516 1.00 98.19 194 GLU A O 1
ATOM 1584 N N . ALA A 1 195 ? -36.423 -4.834 57.311 1.00 98.00 195 ALA A N 1
ATOM 1585 C CA . ALA A 1 195 ? -36.019 -5.934 58.183 1.00 98.00 195 ALA A CA 1
ATOM 1586 C C . ALA A 1 195 ? -35.746 -5.471 59.624 1.00 98.00 195 ALA A C 1
ATOM 1588 O O . ALA A 1 195 ? -36.216 -6.095 60.577 1.00 98.00 195 ALA A O 1
ATOM 1589 N N . THR A 1 196 ? -35.049 -4.345 59.800 1.00 97.94 196 THR A N 1
ATOM 1590 C CA . THR A 1 196 ? -34.784 -3.762 61.131 1.00 97.94 196 THR A CA 1
ATOM 1591 C C . THR A 1 196 ? -36.062 -3.304 61.843 1.00 97.94 196 THR A C 1
ATOM 1593 O O . THR A 1 196 ? -36.209 -3.524 63.051 1.00 97.94 196 THR A O 1
ATOM 1596 N N . LYS A 1 197 ? -37.032 -2.732 61.112 1.00 97.81 197 LYS A N 1
ATOM 1597 C CA . LYS A 1 197 ? -38.359 -2.396 61.660 1.00 97.81 197 LYS A CA 1
ATOM 1598 C C . LYS A 1 197 ? -39.107 -3.646 62.116 1.00 97.81 197 LYS A C 1
ATOM 1600 O O . LYS A 1 197 ? -39.532 -3.706 63.267 1.00 97.81 197 LYS A O 1
ATOM 1605 N N . LEU A 1 198 ? -39.186 -4.666 61.261 1.00 97.62 198 LEU A N 1
ATOM 1606 C CA . LEU A 1 198 ? -39.837 -5.937 61.592 1.00 97.62 198 LEU A CA 1
ATOM 1607 C C . LEU A 1 198 ? -39.189 -6.611 62.806 1.00 97.62 198 LEU A C 1
ATOM 1609 O O . LEU A 1 198 ? -39.892 -7.106 63.684 1.00 97.62 198 LEU A O 1
ATOM 1613 N N . GLN A 1 199 ? -37.859 -6.585 62.905 1.00 97.81 199 GLN A N 1
ATOM 1614 C CA . GLN A 1 199 ? -37.139 -7.116 64.062 1.00 97.81 199 GLN A CA 1
ATOM 1615 C C . GLN A 1 199 ? -37.497 -6.365 65.355 1.00 97.81 199 GLN A C 1
ATOM 1617 O O . GLN A 1 199 ? -37.692 -6.988 66.402 1.00 97.81 199 GLN A O 1
ATOM 1622 N N . THR A 1 200 ? -37.638 -5.040 65.277 1.00 97.62 200 THR A N 1
ATOM 1623 C CA . THR A 1 200 ? -38.064 -4.197 66.404 1.00 97.62 200 THR A CA 1
ATOM 1624 C C . THR A 1 200 ? -39.501 -4.508 66.826 1.00 97.62 200 THR A C 1
ATOM 1626 O O . THR A 1 200 ? -39.784 -4.654 68.017 1.00 97.62 200 THR A O 1
ATOM 1629 N N . ASP A 1 201 ? -40.417 -4.650 65.871 1.00 97.62 201 ASP A N 1
ATOM 1630 C CA . ASP A 1 201 ? -41.820 -4.950 66.159 1.00 97.62 201 ASP A CA 1
ATOM 1631 C C . ASP A 1 201 ? -41.999 -6.363 66.726 1.00 97.62 201 ASP A C 1
ATOM 1633 O O . ASP A 1 201 ? -42.759 -6.559 67.676 1.00 97.62 201 ASP A O 1
ATOM 1637 N N . LEU A 1 202 ? -41.222 -7.334 66.239 1.00 97.56 202 LEU A N 1
ATOM 1638 C CA . LEU A 1 202 ? -41.178 -8.688 66.788 1.00 97.56 202 LEU A CA 1
ATOM 1639 C C . LEU A 1 202 ? -40.697 -8.675 68.249 1.00 97.56 202 LEU A C 1
ATOM 1641 O O . LEU A 1 202 ? -41.277 -9.359 69.096 1.00 97.56 202 LEU A O 1
ATOM 1645 N N . ALA A 1 203 ? -39.689 -7.862 68.581 1.00 97.06 203 ALA A N 1
ATOM 1646 C CA . ALA A 1 203 ? -39.240 -7.691 69.963 1.00 97.06 203 ALA A CA 1
ATOM 1647 C C . ALA A 1 203 ? -40.344 -7.103 70.864 1.00 97.06 203 ALA A C 1
ATOM 1649 O O . ALA A 1 203 ? -40.591 -7.642 71.944 1.00 97.06 203 ALA A O 1
ATOM 1650 N N . LYS A 1 204 ? -41.066 -6.070 70.404 1.00 97.44 204 LYS A N 1
ATOM 1651 C CA . LYS A 1 204 ? -42.208 -5.480 71.136 1.00 97.44 204 LYS A CA 1
ATOM 1652 C C . LYS A 1 204 ? -43.369 -6.461 71.319 1.00 97.44 204 LYS A C 1
ATOM 1654 O O . LYS A 1 204 ? -44.012 -6.484 72.365 1.00 97.44 204 LYS A O 1
ATOM 1659 N N . LEU A 1 205 ? -43.672 -7.279 70.312 1.00 96.81 205 LEU A N 1
ATOM 1660 C CA . LEU A 1 205 ? -44.714 -8.303 70.427 1.00 96.81 205 LEU A CA 1
ATOM 1661 C C . LEU A 1 205 ? -44.323 -9.380 71.441 1.00 96.81 205 LEU A C 1
ATOM 1663 O O . LEU A 1 205 ? -45.160 -9.802 72.240 1.00 96.81 205 LEU A O 1
ATOM 1667 N N . LYS A 1 206 ? -43.046 -9.781 71.473 1.00 97.06 206 LYS A N 1
ATOM 1668 C CA . LYS A 1 206 ? -42.530 -10.708 72.490 1.00 97.06 206 LYS A CA 1
ATOM 1669 C C . LYS A 1 206 ? -42.668 -10.151 73.908 1.00 97.06 206 LYS A C 1
ATOM 1671 O O . LYS A 1 206 ? -43.039 -10.911 74.799 1.00 97.06 206 LYS A O 1
ATOM 1676 N N . THR A 1 207 ? -42.401 -8.863 74.138 1.00 96.75 207 THR A N 1
ATOM 1677 C CA . THR A 1 207 ? -42.580 -8.260 75.473 1.00 96.75 207 THR A CA 1
ATOM 1678 C C . THR A 1 207 ? -44.053 -8.208 75.870 1.00 96.75 207 THR A C 1
ATOM 1680 O O . THR A 1 207 ? -44.395 -8.711 76.937 1.00 96.75 207 THR A O 1
ATOM 1683 N N . LYS A 1 208 ? -44.939 -7.739 74.980 1.00 96.69 208 LYS A N 1
ATOM 1684 C CA . LYS A 1 208 ? -46.395 -7.735 75.222 1.00 96.69 208 LYS A CA 1
ATOM 1685 C C . LYS A 1 208 ? -46.961 -9.126 75.507 1.00 96.69 208 LYS A C 1
ATOM 1687 O O . LYS A 1 208 ? -47.836 -9.275 76.350 1.00 96.69 208 LYS A O 1
ATOM 1692 N N . THR A 1 209 ? -46.462 -10.151 74.816 1.00 96.50 209 THR A N 1
ATOM 1693 C CA . THR A 1 209 ? -46.888 -11.541 75.047 1.00 96.50 209 THR A CA 1
ATOM 1694 C C . THR A 1 209 ? -46.539 -11.986 76.468 1.00 96.50 209 THR A C 1
ATOM 1696 O O . THR A 1 209 ? -47.391 -12.540 77.154 1.00 96.50 209 THR A O 1
ATOM 1699 N N . LYS A 1 210 ? -45.327 -11.674 76.951 1.00 96.44 210 LYS A N 1
ATOM 1700 C CA . LYS A 1 210 ? -44.923 -11.963 78.339 1.00 96.44 210 LYS A CA 1
ATOM 1701 C C . LYS A 1 210 ? -45.763 -11.199 79.365 1.00 96.44 210 LYS A C 1
ATOM 1703 O O . LYS A 1 210 ? -46.133 -11.764 80.388 1.00 96.44 210 LYS A O 1
ATOM 1708 N N . GLU A 1 211 ? -46.064 -9.929 79.104 1.00 96.06 211 GLU A N 1
ATOM 1709 C CA . GLU A 1 211 ? -46.931 -9.115 79.969 1.00 96.06 211 GLU A CA 1
ATOM 1710 C C . GLU A 1 211 ? -48.337 -9.718 80.074 1.00 96.06 211 GLU A C 1
ATOM 1712 O O . GLU A 1 211 ? -48.851 -9.886 81.178 1.00 96.06 211 GLU A O 1
ATOM 1717 N N . LEU A 1 212 ? -48.929 -10.118 78.943 1.00 95.75 212 LEU A N 1
ATOM 1718 C CA . LEU A 1 212 ? -50.230 -10.790 78.908 1.00 95.75 212 LEU A CA 1
ATOM 1719 C C . LEU A 1 212 ? -50.211 -12.148 79.617 1.00 95.75 212 LEU A C 1
ATOM 1721 O O . LEU A 1 212 ? -51.157 -12.465 80.333 1.00 95.75 212 LEU A O 1
ATOM 1725 N N . GLU A 1 213 ? -49.154 -12.947 79.455 1.00 95.69 213 GLU A N 1
ATOM 1726 C CA . GLU A 1 213 ? -49.000 -14.207 80.193 1.00 95.69 213 GLU A CA 1
ATOM 1727 C C . GLU A 1 213 ? -48.946 -13.984 81.708 1.00 95.69 213 GLU A C 1
ATOM 1729 O O . GLU A 1 213 ? -49.561 -14.738 82.463 1.00 95.69 213 GLU A O 1
ATOM 1734 N N . ASN A 1 214 ? -48.243 -12.946 82.163 1.00 94.81 214 ASN A N 1
ATOM 1735 C CA . ASN A 1 214 ? -48.188 -12.594 83.580 1.00 94.81 214 ASN A CA 1
ATOM 1736 C C . ASN A 1 214 ? -49.550 -12.109 84.093 1.00 94.81 214 ASN A C 1
ATOM 1738 O O . ASN A 1 214 ? -50.019 -12.608 85.112 1.00 94.81 214 ASN A O 1
ATOM 1742 N N . ALA A 1 215 ? -50.220 -11.214 83.361 1.00 94.44 215 ALA A N 1
ATOM 1743 C CA . ALA A 1 215 ? -51.560 -10.744 83.711 1.00 94.44 215 ALA A CA 1
ATOM 1744 C C . ALA A 1 215 ? -52.572 -11.900 83.768 1.00 94.44 215 ALA A C 1
ATOM 1746 O O . ALA A 1 215 ? -53.394 -11.970 84.677 1.00 94.44 215 ALA A O 1
ATOM 1747 N N . LYS A 1 216 ? -52.482 -12.858 82.836 1.00 96.00 216 LYS A N 1
ATOM 1748 C CA . LYS A 1 216 ? -53.313 -14.066 82.851 1.00 96.00 216 LYS A CA 1
ATOM 1749 C C . LYS A 1 216 ? -53.102 -14.881 84.129 1.00 96.00 216 LYS A C 1
ATOM 1751 O O . LYS A 1 216 ? -54.081 -15.314 84.728 1.00 96.00 216 LYS A O 1
ATOM 1756 N N . LYS A 1 217 ? -51.849 -15.076 84.557 1.00 94.81 217 LYS A N 1
ATOM 1757 C CA . LYS A 1 217 ? -51.535 -15.782 85.812 1.00 94.81 217 LYS A CA 1
ATOM 1758 C C . LYS A 1 217 ? -52.105 -15.064 87.035 1.00 94.81 217 LYS A C 1
ATOM 1760 O O . LYS A 1 217 ? -52.599 -15.734 87.936 1.00 94.81 217 LYS A O 1
ATOM 1765 N N . GLU A 1 218 ? -52.057 -13.732 87.070 1.00 93.69 218 GLU A N 1
ATOM 1766 C CA . GLU A 1 218 ? -52.678 -12.964 88.157 1.00 93.69 218 GLU A CA 1
ATOM 1767 C C . GLU A 1 218 ? -54.195 -13.136 88.180 1.00 93.69 218 GLU A C 1
ATOM 1769 O O . GLU A 1 218 ? -54.745 -13.487 89.217 1.00 93.69 218 GLU A O 1
ATOM 1774 N N . VAL A 1 219 ? -54.867 -13.013 87.033 1.00 93.75 219 VAL A N 1
ATOM 1775 C CA . VAL A 1 219 ? -56.320 -13.232 86.950 1.00 93.75 219 VAL A CA 1
ATOM 1776 C C . VAL A 1 219 ? -56.706 -14.654 87.368 1.00 93.75 219 VAL A C 1
ATOM 1778 O O . VAL A 1 219 ? -57.712 -14.845 88.049 1.00 93.75 219 VAL A O 1
ATOM 1781 N N . GLU A 1 220 ? -55.927 -15.672 86.987 1.00 93.19 220 GLU A N 1
ATOM 1782 C CA . GLU A 1 220 ? -56.159 -17.052 87.436 1.00 93.19 220 GLU A CA 1
ATOM 1783 C C . GLU A 1 220 ? -56.013 -17.195 88.958 1.00 93.19 220 GLU A C 1
ATOM 1785 O O . GLU A 1 220 ? -56.817 -17.891 89.586 1.00 93.19 220 GLU A O 1
ATOM 1790 N N . LYS A 1 221 ? -55.041 -16.505 89.564 1.00 91.94 221 LYS A N 1
ATOM 1791 C CA . LYS A 1 221 ? -54.869 -16.461 91.019 1.00 91.94 221 LYS A CA 1
ATOM 1792 C C . LYS A 1 221 ? -56.045 -15.755 91.702 1.00 91.94 221 LYS A C 1
ATOM 1794 O O . LYS A 1 221 ? -56.634 -16.327 92.617 1.00 91.94 221 LYS A O 1
ATOM 1799 N N . ASP A 1 222 ? -56.430 -14.575 91.225 1.00 91.94 222 ASP A N 1
ATOM 1800 C CA . ASP A 1 222 ? -57.563 -13.808 91.755 1.00 91.94 222 ASP A CA 1
ATOM 1801 C C . ASP A 1 222 ? -58.869 -14.602 91.661 1.00 91.94 222 ASP A C 1
ATOM 1803 O O . ASP A 1 222 ? -59.674 -14.621 92.595 1.00 91.94 222 ASP A O 1
ATOM 1807 N N . LYS A 1 223 ? -59.070 -15.319 90.549 1.00 91.75 223 LYS A N 1
ATOM 1808 C CA . LYS A 1 223 ? -60.207 -16.222 90.367 1.00 91.75 223 LYS A CA 1
ATOM 1809 C C . LYS A 1 223 ? -60.208 -17.336 91.416 1.00 91.75 223 LYS A C 1
ATOM 1811 O O . LYS A 1 223 ? -61.248 -17.585 92.021 1.00 91.75 223 LYS A O 1
ATOM 1816 N N . ALA A 1 224 ? -59.069 -17.987 91.651 1.00 88.00 224 ALA A N 1
ATOM 1817 C CA . ALA A 1 224 ? -58.957 -19.032 92.667 1.00 88.00 224 ALA A CA 1
ATOM 1818 C C . ALA A 1 224 ? -59.238 -18.491 94.084 1.00 88.00 224 ALA A C 1
ATOM 1820 O O . ALA A 1 224 ? -59.938 -19.136 94.867 1.00 88.00 224 ALA A O 1
ATOM 1821 N N . GLU A 1 225 ? -58.755 -17.286 94.406 1.00 85.75 225 GLU A N 1
ATOM 1822 C CA . GLU A 1 225 ? -59.052 -16.614 95.677 1.00 85.75 225 GLU A CA 1
ATOM 1823 C C . GLU A 1 225 ? -60.544 -16.271 95.825 1.00 85.75 225 GLU A C 1
ATOM 1825 O O . GLU A 1 225 ? -61.124 -16.462 96.898 1.00 85.75 225 GLU A O 1
ATOM 1830 N N . LEU A 1 226 ? -61.191 -15.792 94.759 1.00 83.31 226 LEU A N 1
ATOM 1831 C CA . LEU A 1 226 ? -62.630 -15.525 94.738 1.00 83.31 226 LEU A CA 1
ATOM 1832 C C . LEU A 1 226 ? -63.459 -16.803 94.890 1.00 83.31 226 LEU A C 1
ATOM 1834 O O . LEU A 1 226 ? -64.418 -16.805 95.658 1.00 83.31 226 LEU A O 1
ATOM 1838 N N . GLU A 1 227 ? -63.094 -17.898 94.221 1.00 81.50 227 GLU A N 1
ATOM 1839 C CA . GLU A 1 227 ? -63.762 -19.197 94.383 1.00 81.50 227 GLU A CA 1
ATOM 1840 C C . GLU A 1 227 ? -63.632 -19.732 95.819 1.00 81.50 227 GLU A C 1
ATOM 1842 O O . GLU A 1 227 ? -64.601 -20.259 96.374 1.00 81.50 227 GLU A O 1
ATOM 1847 N N . ALA A 1 228 ? -62.474 -19.541 96.459 1.00 76.62 228 ALA A N 1
ATOM 1848 C CA . ALA A 1 228 ? -62.280 -19.880 97.868 1.00 76.62 228 ALA A CA 1
ATOM 1849 C C . ALA A 1 228 ? -63.163 -19.025 98.800 1.00 76.62 228 ALA A C 1
ATOM 1851 O O . ALA A 1 228 ? -63.807 -19.555 99.709 1.00 76.62 228 ALA A O 1
ATOM 1852 N N . LYS A 1 229 ? -63.264 -17.713 98.545 1.00 75.94 229 LYS A N 1
ATOM 1853 C CA . LYS A 1 229 ? -64.158 -16.811 99.295 1.00 75.94 229 LYS A CA 1
ATOM 1854 C C . LYS A 1 229 ? -65.633 -17.161 99.079 1.00 75.94 229 LYS A C 1
ATOM 1856 O O . LYS A 1 229 ? -66.397 -17.184 100.039 1.00 75.94 229 LYS A O 1
ATOM 1861 N N . ASN A 1 230 ? -66.034 -17.513 97.859 1.00 68.12 230 ASN A N 1
ATOM 1862 C CA . ASN A 1 230 ? -67.423 -17.842 97.542 1.00 68.12 230 ASN A CA 1
ATOM 1863 C C . ASN A 1 230 ? -67.888 -19.137 98.237 1.00 68.12 230 ASN A C 1
ATOM 1865 O O . ASN A 1 230 ? -68.960 -19.157 98.836 1.00 68.12 230 ASN A O 1
ATOM 1869 N N . LYS A 1 231 ? -67.029 -20.167 98.321 1.00 59.97 231 LYS A N 1
ATOM 1870 C CA . LYS A 1 231 ? -67.283 -21.375 99.142 1.00 59.97 231 LYS A CA 1
ATOM 1871 C C . LYS A 1 231 ? -67.481 -21.089 100.638 1.00 59.97 231 LYS A C 1
ATOM 1873 O O . LYS A 1 231 ? -68.023 -21.929 101.347 1.00 59.97 231 LYS A O 1
ATOM 1878 N N . THR A 1 232 ? -67.076 -19.914 101.120 1.00 52.25 232 THR A N 1
ATOM 1879 C CA . THR A 1 232 ? -67.255 -19.494 102.521 1.00 52.25 232 THR A CA 1
ATOM 1880 C C . THR A 1 232 ? -68.618 -18.811 102.762 1.00 52.25 232 THR A C 1
ATOM 1882 O O . THR A 1 232 ? -68.991 -18.588 103.909 1.00 52.25 232 THR A O 1
ATOM 1885 N N . THR A 1 233 ? -69.403 -18.522 101.711 1.00 47.16 233 THR A N 1
ATOM 1886 C CA . THR A 1 233 ? -70.669 -17.755 101.803 1.00 47.16 233 THR A CA 1
ATOM 1887 C C . THR A 1 233 ? -71.943 -18.608 101.644 1.00 47.16 233 THR A C 1
ATOM 1889 O O . THR A 1 233 ? -73.045 -18.089 101.792 1.00 47.16 233 THR A O 1
ATOM 1892 N N . GLU A 1 234 ? -71.837 -19.928 101.432 1.00 43.47 234 GLU A N 1
ATOM 1893 C CA . GLU A 1 234 ? -72.989 -20.856 101.362 1.00 43.47 234 GLU A CA 1
ATOM 1894 C C . GLU A 1 234 ? -73.467 -21.389 102.733 1.00 43.47 234 GLU A C 1
ATOM 1896 O O . GLU A 1 234 ? -73.972 -22.504 102.849 1.00 43.47 234 GLU A O 1
ATOM 1901 N N . GLN A 1 235 ? -73.390 -20.582 103.793 1.00 35.00 235 GLN A N 1
ATOM 1902 C CA . GLN A 1 235 ? -74.234 -20.796 104.976 1.00 35.00 235 GLN A CA 1
ATOM 1903 C C . GLN A 1 235 ? -75.285 -19.688 105.103 1.00 35.00 235 GLN A C 1
ATOM 1905 O O . GLN A 1 235 ? -75.030 -18.675 105.756 1.00 35.00 235 GLN A O 1
ATOM 1910 N N . PRO A 1 236 ? -76.512 -19.881 104.589 1.00 41.16 236 PRO A N 1
ATOM 1911 C CA . PRO A 1 236 ? -77.662 -19.202 105.147 1.00 41.16 236 PRO A CA 1
ATOM 1912 C C . PRO A 1 236 ? -78.116 -19.956 106.405 1.00 41.16 236 PRO A C 1
ATOM 1914 O O . PRO A 1 236 ? -78.693 -21.041 106.337 1.00 41.16 236 PRO A O 1
ATOM 1917 N N . LYS A 1 237 ? -77.906 -19.342 107.577 1.00 38.22 237 LYS A N 1
ATOM 1918 C CA . LYS A 1 237 ? -78.865 -19.504 108.675 1.00 38.22 237 LYS A CA 1
ATOM 1919 C C . LYS A 1 237 ? -80.171 -18.835 108.243 1.00 38.22 237 LYS A C 1
ATOM 1921 O O . LYS A 1 237 ? -80.189 -17.707 107.762 1.00 38.22 237 LYS A O 1
ATOM 1926 N N . GLN A 1 238 ? -81.238 -19.602 108.377 1.00 34.81 238 GLN A N 1
ATOM 1927 C CA . GLN A 1 238 ? -82.591 -19.354 107.906 1.00 34.81 238 GLN A CA 1
ATOM 1928 C C . GLN A 1 238 ? -83.340 -18.312 108.770 1.00 34.81 238 GLN A C 1
ATOM 1930 O O . GLN A 1 238 ? -83.173 -18.290 109.989 1.00 34.81 238 GLN A O 1
ATOM 1935 N N . SER A 1 239 ? -84.260 -17.573 108.122 1.00 35.03 239 SER A N 1
ATOM 1936 C CA . SER A 1 239 ? -85.366 -16.737 108.666 1.00 35.03 239 SER A CA 1
ATOM 1937 C C . SER A 1 239 ? -84.982 -15.315 109.150 1.00 35.03 239 SER A C 1
ATOM 1939 O O . SER A 1 239 ? -83.980 -15.161 109.830 1.00 35.03 239 SER A O 1
ATOM 1941 N N . ASN A 1 240 ? -85.677 -14.202 108.854 1.00 40.88 240 ASN A N 1
ATOM 1942 C CA . ASN A 1 240 ? -87.004 -13.936 108.281 1.00 40.88 240 ASN A CA 1
ATOM 1943 C C . ASN A 1 240 ? -87.060 -12.563 107.559 1.00 40.88 240 ASN A C 1
ATOM 1945 O O . ASN A 1 240 ? -86.206 -11.701 107.740 1.00 40.88 240 ASN A O 1
ATOM 1949 N N . ALA A 1 241 ? -88.106 -12.414 106.746 1.00 33.75 241 ALA A N 1
ATOM 1950 C CA . ALA A 1 241 ? -88.413 -11.378 105.759 1.00 33.75 241 ALA A CA 1
ATOM 1951 C C . ALA A 1 241 ? -88.736 -9.954 106.271 1.00 33.75 241 ALA A C 1
ATOM 1953 O O . ALA A 1 241 ? -89.360 -9.807 107.316 1.00 33.75 241 ALA A O 1
ATOM 1954 N N . ALA A 1 242 ? -88.430 -8.943 105.438 1.00 34.44 242 ALA A N 1
ATOM 1955 C CA . ALA A 1 242 ? -89.310 -7.833 104.998 1.00 34.44 242 ALA A CA 1
ATOM 1956 C C . ALA A 1 242 ? -88.483 -6.829 104.150 1.00 34.44 242 ALA A C 1
ATOM 1958 O O . ALA A 1 242 ? -87.562 -6.196 104.648 1.00 34.44 242 ALA A O 1
ATOM 1959 N N . LEU A 1 243 ? -88.616 -6.832 102.819 1.00 36.50 243 LEU A N 1
ATOM 1960 C CA . LEU A 1 243 ? -89.413 -5.858 102.047 1.00 36.50 243 LEU A CA 1
ATOM 1961 C C . LEU A 1 243 ? -88.981 -4.381 102.192 1.00 36.50 243 LEU A C 1
ATOM 1963 O O . LEU A 1 243 ? -89.540 -3.662 103.006 1.00 36.50 243 LEU A O 1
ATOM 1967 N N . TYR A 1 244 ? -88.072 -3.943 101.308 1.00 36.81 244 TYR A N 1
ATOM 1968 C CA . TYR A 1 244 ? -88.016 -2.612 100.665 1.00 36.81 244 TYR A CA 1
ATOM 1969 C C . TYR A 1 244 ? -87.319 -2.813 99.302 1.00 36.81 244 TYR A C 1
ATOM 1971 O O . TYR A 1 244 ? -86.133 -3.110 99.242 1.00 36.81 244 TYR A O 1
ATOM 1979 N N . THR A 1 245 ? -88.046 -3.082 98.217 1.00 41.62 245 THR A N 1
ATOM 1980 C CA . THR A 1 245 ? -88.561 -2.119 97.224 1.00 41.62 245 THR A CA 1
ATOM 1981 C C . THR A 1 245 ? -87.559 -1.076 96.713 1.00 41.62 245 THR A C 1
ATOM 1983 O O . THR A 1 245 ? -87.235 -0.122 97.408 1.00 41.62 245 THR A O 1
ATOM 1986 N N . ALA A 1 246 ? -87.266 -1.232 95.416 1.00 42.78 246 ALA A N 1
ATOM 1987 C CA . ALA A 1 246 ? -87.038 -0.200 94.403 1.00 42.78 246 ALA A CA 1
ATOM 1988 C C . ALA A 1 246 ? -85.682 0.534 94.370 1.00 42.78 246 ALA A C 1
ATOM 1990 O O . ALA A 1 246 ? -85.403 1.376 95.212 1.00 42.78 246 ALA A O 1
ATOM 1991 N N . THR A 1 247 ? -84.936 0.274 93.277 1.00 44.12 247 THR A N 1
ATOM 1992 C CA . THR A 1 247 ? -84.128 1.200 92.427 1.00 44.12 247 THR A CA 1
ATOM 1993 C C . THR A 1 247 ? -82.748 0.677 91.988 1.00 44.12 247 THR A C 1
ATOM 1995 O O . THR A 1 247 ? -81.766 1.407 91.975 1.00 44.12 247 THR A O 1
ATOM 1998 N N . VAL A 1 248 ? -82.659 -0.573 91.518 1.00 42.66 248 VAL A N 1
ATOM 1999 C CA . VAL A 1 248 ? -81.494 -1.029 90.722 1.00 42.66 248 VAL A CA 1
ATOM 2000 C C . VAL A 1 248 ? -81.979 -1.704 89.438 1.00 42.66 248 VAL A C 1
ATOM 2002 O O . VAL A 1 248 ? -81.690 -2.858 89.143 1.00 42.66 248 VAL A O 1
ATOM 2005 N N . GLY A 1 249 ? -82.803 -0.983 88.682 1.00 42.31 249 GLY A N 1
ATOM 2006 C CA . GLY A 1 249 ? -83.125 -1.306 87.297 1.00 42.31 249 GLY A CA 1
ATOM 2007 C C . GLY A 1 249 ? -82.499 -0.247 86.395 1.00 42.31 249 GLY A C 1
ATOM 2008 O O . GLY A 1 249 ? -82.681 0.934 86.661 1.00 42.31 249 GLY A O 1
ATOM 2009 N N . MET A 1 250 ? -81.811 -0.681 85.332 1.00 41.47 250 MET A N 1
ATOM 2010 C CA . MET A 1 250 ? -81.276 0.123 84.208 1.00 41.47 250 MET A CA 1
ATOM 2011 C C . MET A 1 250 ? -79.811 0.613 84.238 1.00 41.47 250 MET A C 1
ATOM 2013 O O . MET A 1 250 ? -79.488 1.578 83.557 1.00 41.47 250 MET A O 1
ATOM 2017 N N . GLY A 1 251 ? -78.883 -0.072 84.916 1.00 42.00 251 GLY A N 1
ATOM 2018 C CA . GLY A 1 251 ? -77.447 0.263 84.805 1.00 42.00 251 GLY A CA 1
ATOM 2019 C C . GLY A 1 251 ? -76.602 -0.639 83.894 1.00 42.00 251 GLY A C 1
ATOM 2020 O O . GLY A 1 251 ? -75.662 -0.167 83.264 1.00 42.00 251 GLY A O 1
ATOM 2021 N N . LEU A 1 252 ? -76.903 -1.943 83.824 1.00 38.88 252 LEU A N 1
ATOM 2022 C CA . LEU A 1 252 ? -75.918 -2.936 83.355 1.00 38.88 252 LEU A CA 1
ATOM 2023 C C . LEU A 1 252 ? -76.205 -3.563 81.978 1.00 38.88 252 LEU A C 1
ATOM 2025 O O . LEU A 1 252 ? -75.323 -4.189 81.401 1.00 38.88 252 LEU A O 1
ATOM 2029 N N . ALA A 1 253 ? -77.403 -3.376 81.415 1.00 43.50 253 ALA A N 1
ATOM 2030 C CA . ALA A 1 253 ? -77.763 -3.950 80.110 1.00 43.50 253 ALA A CA 1
ATOM 2031 C C . ALA A 1 253 ? -77.388 -3.053 78.910 1.00 43.50 253 ALA A C 1
ATOM 2033 O O . ALA A 1 253 ? -77.278 -3.545 77.790 1.00 43.50 253 ALA A O 1
ATOM 2034 N N . ALA A 1 254 ? -77.128 -1.758 79.126 1.00 41.91 254 ALA A N 1
ATOM 2035 C CA . ALA A 1 254 ? -76.722 -0.835 78.060 1.00 41.91 254 ALA A CA 1
ATOM 2036 C C . ALA A 1 254 ? -75.209 -0.877 77.744 1.00 41.91 254 ALA A C 1
ATOM 2038 O O . ALA A 1 254 ? -74.793 -0.427 76.679 1.00 41.91 254 ALA A O 1
ATOM 2039 N N . GLY A 1 255 ? -74.377 -1.455 78.622 1.00 42.38 255 GLY A N 1
ATOM 2040 C CA . GLY A 1 255 ? -72.918 -1.497 78.441 1.00 42.38 255 GLY A CA 1
ATOM 2041 C C . GLY A 1 255 ? -72.404 -2.593 77.498 1.00 42.38 255 GLY A C 1
ATOM 2042 O O . GLY A 1 255 ? -71.331 -2.440 76.922 1.00 42.38 255 GLY A O 1
ATOM 2043 N N . LEU A 1 256 ? -73.158 -3.681 77.290 1.00 39.81 256 LEU A N 1
ATOM 2044 C CA . LEU A 1 256 ? -72.695 -4.815 76.470 1.00 39.81 256 LEU A CA 1
ATOM 2045 C C . LEU A 1 256 ? -73.057 -4.701 74.978 1.00 39.81 256 LEU A C 1
ATOM 2047 O O . LEU A 1 256 ? -72.442 -5.363 74.141 1.00 39.81 256 LEU A O 1
ATOM 2051 N N . ILE A 1 257 ? -74.017 -3.842 74.619 1.00 45.44 257 ILE A N 1
ATOM 2052 C CA . ILE A 1 257 ? -74.396 -3.618 73.212 1.00 45.44 257 ILE A CA 1
ATOM 2053 C C . ILE A 1 257 ? -73.473 -2.575 72.550 1.00 45.44 257 ILE A C 1
ATOM 2055 O O . ILE A 1 257 ? -73.232 -2.642 71.347 1.00 45.44 257 ILE A O 1
ATOM 2059 N N . ALA A 1 258 ? -72.842 -1.681 73.323 1.00 38.81 258 ALA A N 1
ATOM 2060 C CA . ALA A 1 258 ? -71.865 -0.726 72.789 1.00 38.81 258 ALA A CA 1
ATOM 2061 C C . ALA A 1 258 ? -70.518 -1.371 72.389 1.00 38.81 258 ALA A C 1
ATOM 2063 O O . ALA A 1 258 ? -69.816 -0.832 71.536 1.00 38.81 258 ALA A O 1
ATOM 2064 N N . PHE A 1 259 ? -70.162 -2.537 72.945 1.00 43.41 259 PHE A N 1
ATOM 2065 C CA . PHE A 1 259 ? -68.868 -3.179 72.669 1.00 43.41 259 PHE A CA 1
ATOM 2066 C C . PHE A 1 259 ? -68.884 -4.101 71.436 1.00 43.41 259 PHE A C 1
ATOM 2068 O O . PHE A 1 259 ? -67.868 -4.261 70.770 1.00 43.41 259 PHE A O 1
ATOM 2075 N N . THR A 1 260 ? -70.038 -4.665 71.064 1.00 45.47 260 THR A N 1
ATOM 2076 C CA . THR A 1 260 ? -70.129 -5.594 69.916 1.00 45.47 260 THR A CA 1
ATOM 2077 C C . THR A 1 260 ? -70.444 -4.910 68.584 1.00 45.47 260 THR A C 1
ATOM 2079 O O . THR A 1 260 ? -70.195 -5.490 67.526 1.00 45.47 260 THR A O 1
ATOM 2082 N N . VAL A 1 261 ? -70.929 -3.663 68.600 1.00 44.12 261 VAL A N 1
ATOM 2083 C CA . VAL A 1 261 ? -71.209 -2.899 67.370 1.00 44.12 261 VAL A CA 1
ATOM 2084 C C . VAL A 1 261 ? -69.974 -2.137 66.864 1.00 44.12 261 VAL A C 1
ATOM 2086 O O . VAL A 1 261 ? -69.824 -1.978 65.654 1.00 44.12 261 VAL A O 1
ATOM 2089 N N . LEU A 1 262 ? -69.033 -1.747 67.736 1.00 39.56 262 LEU A N 1
ATOM 2090 C CA . LEU A 1 262 ? -67.842 -0.991 67.317 1.00 39.56 262 LEU A CA 1
ATOM 2091 C C . LEU A 1 262 ? -66.743 -1.867 66.682 1.00 39.56 262 LEU A C 1
ATOM 2093 O O . LEU A 1 262 ? -65.946 -1.372 65.893 1.00 39.56 262 LEU A O 1
ATOM 2097 N N . GLU A 1 263 ? -66.712 -3.177 66.950 1.00 48.50 263 GLU A N 1
ATOM 2098 C CA . GLU A 1 263 ? -65.668 -4.069 66.412 1.00 48.50 263 GLU A CA 1
ATOM 2099 C C . GLU A 1 263 ? -65.966 -4.588 64.986 1.00 48.50 263 GLU A C 1
ATOM 2101 O O . GLU A 1 263 ? -65.076 -5.109 64.308 1.00 48.50 263 GLU A O 1
ATOM 2106 N N . ARG A 1 264 ? -67.198 -4.409 64.479 1.00 49.19 264 ARG A N 1
ATOM 2107 C CA . ARG A 1 264 ? -67.579 -4.829 63.113 1.00 49.19 264 ARG A CA 1
ATOM 2108 C C . ARG A 1 264 ? -67.542 -3.725 62.056 1.00 49.19 264 ARG A C 1
ATOM 2110 O O . ARG A 1 264 ? -67.428 -4.064 60.882 1.00 49.19 264 ARG A O 1
ATOM 2117 N N . THR A 1 265 ? -67.581 -2.444 62.419 1.00 49.62 265 THR A N 1
ATOM 2118 C CA . THR A 1 265 ? -67.543 -1.349 61.430 1.00 49.62 265 THR A CA 1
ATOM 2119 C C . THR A 1 265 ? -66.124 -1.038 60.947 1.00 49.62 265 THR A C 1
ATOM 2121 O O . THR A 1 265 ? -65.930 -0.818 59.756 1.00 49.62 265 THR A O 1
ATOM 2124 N N . VAL A 1 266 ? -65.099 -1.147 61.803 1.00 55.03 266 VAL A N 1
ATOM 2125 C CA . VAL A 1 266 ? -63.710 -0.822 61.405 1.00 55.03 266 VAL A CA 1
ATOM 2126 C C . VAL A 1 266 ? -63.053 -1.916 60.550 1.00 55.03 266 VAL A C 1
ATOM 2128 O O . VAL A 1 266 ? -62.202 -1.631 59.710 1.00 55.03 266 VAL A O 1
ATOM 2131 N N . ARG A 1 267 ? -63.457 -3.187 60.714 1.00 54.50 267 ARG A N 1
ATOM 2132 C CA . ARG A 1 267 ? -62.927 -4.296 59.893 1.00 54.50 267 ARG A CA 1
ATOM 2133 C C . ARG A 1 267 ? -63.532 -4.351 58.487 1.00 54.50 267 ARG A C 1
ATOM 2135 O O . ARG A 1 267 ? -62.890 -4.897 57.591 1.00 54.50 267 ARG A O 1
ATOM 2142 N N . LEU A 1 268 ? -64.725 -3.783 58.277 1.00 50.53 268 LEU A N 1
ATOM 2143 C CA . LEU A 1 268 ? -65.376 -3.782 56.964 1.00 50.53 268 LEU A CA 1
ATOM 2144 C C . LEU A 1 268 ? -64.740 -2.762 56.003 1.00 50.53 268 LEU A C 1
ATOM 2146 O O . LEU A 1 268 ? -64.529 -3.090 54.840 1.00 50.53 268 LEU A O 1
ATOM 2150 N N . GLU A 1 269 ? -64.340 -1.577 56.479 1.00 50.41 269 GLU A N 1
ATOM 2151 C CA . GLU A 1 269 ? -63.666 -0.581 55.626 1.00 50.41 269 GLU A CA 1
ATOM 2152 C C . GLU A 1 269 ? -62.243 -1.002 55.214 1.00 50.41 269 GLU A C 1
ATOM 2154 O O . GLU A 1 269 ? -61.815 -0.723 54.093 1.00 50.41 269 GLU A O 1
ATOM 2159 N N . MET A 1 270 ? -61.526 -1.759 56.058 1.00 56.84 270 MET A N 1
ATOM 2160 C CA . MET A 1 270 ? -60.177 -2.243 55.727 1.00 56.84 270 MET A CA 1
ATOM 2161 C C . MET A 1 270 ? -60.190 -3.316 54.623 1.00 56.84 270 MET A C 1
ATOM 2163 O O . MET A 1 270 ? -59.312 -3.328 53.763 1.00 56.84 270 MET A O 1
ATOM 2167 N N . LEU A 1 271 ? -61.206 -4.187 54.598 1.00 57.56 271 LEU A N 1
ATOM 2168 C CA . LEU A 1 271 ? -61.358 -5.203 53.548 1.00 57.56 271 LEU A CA 1
ATOM 2169 C C . LEU A 1 271 ? -61.882 -4.612 52.228 1.00 57.56 271 LEU A C 1
ATOM 2171 O O . LEU A 1 271 ? -61.468 -5.061 51.160 1.00 57.56 271 LEU A O 1
ATOM 2175 N N . VAL A 1 272 ? -62.720 -3.569 52.277 1.00 54.25 272 VAL A N 1
ATOM 2176 C CA . VAL A 1 272 ? -63.204 -2.865 51.073 1.00 54.25 272 VAL A CA 1
ATOM 2177 C C . VAL A 1 272 ? -62.089 -2.040 50.408 1.00 54.25 272 VAL A C 1
ATOM 2179 O O . VAL A 1 272 ? -61.998 -2.036 49.180 1.00 54.25 272 VAL A O 1
ATOM 2182 N N . MET A 1 273 ? -61.162 -1.443 51.172 1.00 54.50 273 MET A N 1
ATOM 2183 C CA . MET A 1 273 ? -59.970 -0.795 50.593 1.00 54.50 273 MET A CA 1
ATOM 2184 C C . MET A 1 273 ? -58.984 -1.786 49.951 1.00 54.50 273 MET A C 1
ATOM 2186 O O . MET A 1 273 ? -58.403 -1.477 48.910 1.00 54.50 273 MET A O 1
ATOM 2190 N N . ILE A 1 274 ? -58.830 -2.995 50.504 1.00 55.16 274 ILE A N 1
ATOM 2191 C CA . ILE A 1 274 ? -58.002 -4.052 49.892 1.00 55.16 274 ILE A CA 1
ATOM 2192 C C . ILE A 1 274 ? -58.659 -4.591 48.603 1.00 55.16 274 ILE A C 1
ATOM 2194 O O . ILE A 1 274 ? -57.956 -4.914 47.646 1.00 55.16 274 ILE A O 1
ATOM 2198 N N . GLY A 1 275 ? -59.996 -4.612 48.524 1.00 49.97 275 GLY A N 1
ATOM 2199 C CA . GLY A 1 275 ? -60.741 -5.042 47.333 1.00 49.97 275 GLY A CA 1
ATOM 2200 C C . GLY A 1 275 ? -60.658 -4.088 46.130 1.00 49.97 275 GLY A C 1
ATOM 2201 O O . GLY A 1 275 ? -60.611 -4.547 44.991 1.00 49.97 275 GLY A O 1
ATOM 2202 N N . ILE A 1 276 ? -60.584 -2.770 46.353 1.00 46.91 276 ILE A N 1
ATOM 2203 C CA . ILE A 1 276 ? -60.546 -1.767 45.265 1.00 46.91 276 ILE A CA 1
ATOM 2204 C C . ILE A 1 276 ? -59.116 -1.554 44.720 1.00 46.91 276 ILE A C 1
ATOM 2206 O O . ILE A 1 276 ? -58.937 -1.289 43.527 1.00 46.91 276 ILE A O 1
ATOM 2210 N N . ALA A 1 277 ? -58.076 -1.760 45.539 1.00 45.09 277 ALA A N 1
ATOM 2211 C CA . ALA A 1 277 ? -56.680 -1.636 45.104 1.00 45.09 277 ALA A CA 1
ATOM 2212 C C . ALA A 1 277 ? -56.245 -2.750 44.129 1.00 45.09 277 ALA A C 1
ATOM 2214 O O . ALA A 1 277 ? -55.464 -2.494 43.213 1.00 45.09 277 ALA A O 1
ATOM 2215 N N . VAL A 1 278 ? -56.794 -3.965 44.259 1.00 49.62 278 VAL A N 1
ATOM 2216 C CA . VAL A 1 278 ? -56.477 -5.086 43.352 1.00 49.62 278 VAL A CA 1
ATOM 2217 C C . VAL A 1 278 ? -57.196 -4.953 42.000 1.00 49.62 278 VAL A C 1
ATOM 2219 O O . VAL A 1 278 ? -56.672 -5.399 40.983 1.00 49.62 278 VAL A O 1
ATOM 2222 N N . ALA A 1 279 ? -58.335 -4.253 41.938 1.00 44.78 279 ALA A N 1
ATOM 2223 C CA . ALA A 1 279 ? -59.024 -3.969 40.675 1.00 44.78 279 ALA A CA 1
ATOM 2224 C C . ALA A 1 279 ? -58.397 -2.806 39.872 1.00 44.78 279 ALA A C 1
ATOM 2226 O O . ALA A 1 279 ? -58.613 -2.709 38.665 1.00 44.78 279 ALA A O 1
ATOM 2227 N N . SER A 1 280 ? -57.583 -1.947 40.498 1.00 47.66 280 SER A N 1
ATOM 2228 C CA . SER A 1 280 ? -57.047 -0.732 39.851 1.00 47.66 280 SER A CA 1
ATOM 2229 C C . SER A 1 280 ? -55.677 -0.904 39.175 1.00 47.66 280 SER A C 1
ATOM 2231 O O . SER A 1 280 ? -55.182 0.035 38.559 1.00 47.66 280 SER A O 1
ATOM 2233 N N . VAL A 1 281 ? -55.076 -2.100 39.208 1.00 46.41 281 VAL A N 1
ATOM 2234 C CA . VAL A 1 281 ? -53.822 -2.403 38.476 1.00 46.41 281 VAL A CA 1
ATOM 2235 C C . VAL A 1 281 ? -54.077 -3.085 37.119 1.00 46.41 281 VAL A C 1
ATOM 2237 O O . VAL A 1 281 ? -53.140 -3.339 36.371 1.00 46.41 281 VAL A O 1
ATOM 2240 N N . LEU A 1 282 ? -55.339 -3.291 36.716 1.00 43.38 282 LEU A N 1
ATOM 2241 C CA . LEU A 1 282 ? -55.666 -3.860 35.397 1.00 43.38 282 LEU A CA 1
ATOM 2242 C C . LEU A 1 282 ? -56.111 -2.833 34.333 1.00 43.38 282 LEU A C 1
ATOM 2244 O O . LEU A 1 282 ? -56.580 -3.241 33.274 1.00 43.38 282 LEU A O 1
ATOM 2248 N N . VAL A 1 283 ? -55.985 -1.517 34.573 1.00 50.00 283 VAL A N 1
ATOM 2249 C CA . VAL A 1 283 ? -56.513 -0.481 33.645 1.00 50.00 283 VAL A CA 1
ATOM 2250 C C . VAL A 1 283 ? -55.483 0.575 33.185 1.00 50.00 283 VAL A C 1
ATOM 2252 O O . VAL A 1 283 ? -55.815 1.438 32.383 1.00 50.00 283 VAL A O 1
ATOM 2255 N N . ALA A 1 284 ? -54.200 0.500 33.560 1.00 46.31 284 ALA A N 1
ATOM 2256 C CA . ALA A 1 284 ? -53.214 1.526 33.161 1.00 46.31 284 ALA A CA 1
ATOM 2257 C C . ALA A 1 284 ? -51.888 0.974 32.601 1.00 46.31 284 ALA A C 1
ATOM 2259 O O . ALA A 1 284 ? -50.812 1.456 32.944 1.00 46.31 284 ALA A O 1
ATOM 2260 N N . GLY A 1 285 ? -51.948 -0.026 31.718 1.00 43.12 285 GLY A N 1
ATOM 2261 C CA . GLY A 1 285 ? -50.747 -0.581 31.083 1.00 43.12 285 GLY A CA 1
ATOM 2262 C C . GLY A 1 285 ? -51.032 -1.420 29.841 1.00 43.12 285 GLY A C 1
ATOM 2263 O O . GLY A 1 285 ? -50.670 -2.587 29.797 1.00 43.12 285 GLY A O 1
ATOM 2264 N N . GLY A 1 286 ? -51.703 -0.840 28.845 1.00 38.22 286 GLY A N 1
ATOM 2265 C CA . GLY A 1 286 ? -52.009 -1.498 27.570 1.00 38.22 286 GLY A CA 1
ATOM 2266 C C . GLY A 1 286 ? -51.963 -0.521 26.401 1.00 38.22 286 GLY A C 1
ATOM 2267 O O . GLY A 1 286 ? -52.910 -0.426 25.629 1.00 38.22 286 GLY A O 1
ATOM 2268 N N . ILE A 1 287 ? -50.886 0.258 26.313 1.00 40.09 287 ILE A N 1
ATOM 2269 C CA . ILE A 1 287 ? -50.569 1.068 25.136 1.00 40.09 287 ILE A CA 1
ATOM 2270 C C . ILE A 1 287 ? -50.231 0.134 23.969 1.00 40.09 287 ILE A C 1
ATOM 2272 O O . ILE A 1 287 ? -49.230 -0.576 23.977 1.00 40.09 287 ILE A O 1
ATOM 2276 N N . THR A 1 288 ? -51.131 0.149 22.991 1.00 44.62 288 THR A N 1
ATOM 2277 C CA . THR A 1 288 ? -50.930 -0.071 21.555 1.00 44.62 288 THR A CA 1
ATOM 2278 C C . THR A 1 288 ? -49.477 -0.096 21.076 1.00 44.62 288 THR A C 1
ATOM 2280 O O . THR A 1 288 ? -48.835 0.949 21.040 1.00 44.62 288 THR A O 1
ATOM 2283 N N . TYR A 1 289 ? -49.046 -1.244 20.548 1.00 37.91 289 TYR A N 1
ATOM 2284 C CA . TYR A 1 289 ? -48.225 -1.322 19.335 1.00 37.91 289 TYR A CA 1
ATOM 2285 C C . TYR A 1 289 ? -48.679 -2.529 18.505 1.00 37.91 289 TYR A C 1
ATOM 2287 O O . TYR A 1 289 ? -48.214 -3.651 18.682 1.00 37.91 289 TYR A O 1
ATOM 2295 N N . ALA A 1 290 ? -49.622 -2.279 17.596 1.00 43.31 290 ALA A N 1
ATOM 2296 C CA . ALA A 1 290 ? -49.933 -3.148 16.469 1.00 43.31 290 ALA A CA 1
ATOM 2297 C C . ALA A 1 290 ? -49.694 -2.347 15.181 1.00 43.31 290 ALA A C 1
ATOM 2299 O O . ALA A 1 290 ? -50.567 -1.618 14.725 1.00 43.31 290 ALA A O 1
ATOM 2300 N N . ALA A 1 291 ? -48.471 -2.439 14.664 1.00 43.66 291 ALA A N 1
ATOM 2301 C CA . ALA A 1 291 ? -48.014 -2.090 13.314 1.00 43.66 291 ALA A CA 1
ATOM 2302 C C . ALA A 1 291 ? -46.533 -2.526 13.300 1.00 43.66 291 ALA A C 1
ATOM 2304 O O . ALA A 1 291 ? -45.759 -2.018 14.098 1.00 43.66 291 ALA A O 1
ATOM 2305 N N . LEU A 1 292 ? -46.053 -3.527 12.564 1.00 40.28 292 LEU A N 1
ATOM 2306 C CA . LEU A 1 292 ? -46.308 -3.930 11.184 1.00 40.28 292 LEU A CA 1
ATOM 2307 C C . LEU A 1 292 ? -45.901 -5.407 10.991 1.00 40.28 292 LEU A C 1
ATOM 2309 O O . LEU A 1 292 ? -44.873 -5.816 11.531 1.00 40.28 292 LEU A O 1
ATOM 2313 N N . PRO A 1 293 ? -46.582 -6.177 10.130 1.00 43.22 293 PRO A N 1
ATOM 2314 C CA . PRO A 1 293 ? -45.951 -7.256 9.385 1.00 43.22 293 PRO A CA 1
ATOM 2315 C C . PRO A 1 293 ? -45.436 -6.705 8.043 1.00 43.22 293 PRO A C 1
ATOM 2317 O O . PRO A 1 293 ? -46.230 -6.352 7.175 1.00 43.22 293 PRO A O 1
ATOM 2320 N N . SER A 1 294 ? -44.115 -6.636 7.840 1.00 44.94 294 SER A N 1
ATOM 2321 C CA . SER A 1 294 ? -43.541 -6.464 6.496 1.00 44.94 294 SER A CA 1
ATOM 2322 C C . SER A 1 294 ? -43.183 -7.832 5.918 1.00 44.94 294 SER A C 1
ATOM 2324 O O . SER A 1 294 ? -42.114 -8.377 6.188 1.00 44.94 294 SER A O 1
ATOM 2326 N N . THR A 1 295 ? -44.079 -8.392 5.110 1.00 50.81 295 THR A N 1
ATOM 2327 C CA . THR A 1 295 ? -43.731 -9.417 4.116 1.00 50.81 295 THR A CA 1
ATOM 2328 C C . THR A 1 295 ? -44.498 -9.134 2.826 1.00 50.81 295 THR A C 1
ATOM 2330 O O . THR A 1 295 ? -45.591 -8.576 2.890 1.00 50.81 295 THR A O 1
ATOM 2333 N N . GLN A 1 296 ? -43.905 -9.555 1.698 1.00 36.59 296 GLN A N 1
ATOM 2334 C CA . GLN A 1 296 ? -44.198 -9.254 0.278 1.00 36.59 296 GLN A CA 1
ATOM 2335 C C . GLN A 1 296 ? -43.423 -8.017 -0.214 1.00 36.59 296 GLN A C 1
ATOM 2337 O O . GLN A 1 296 ? -43.682 -6.911 0.235 1.00 36.59 296 GLN A O 1
ATOM 2342 N N . VAL A 1 297 ? -42.359 -8.095 -1.028 1.00 43.03 297 VAL A N 1
ATOM 2343 C CA . VAL A 1 297 ? -41.976 -8.989 -2.151 1.00 43.03 297 VAL A CA 1
ATOM 2344 C C . VAL A 1 297 ? -43.033 -9.068 -3.251 1.00 43.03 297 VAL A C 1
ATOM 2346 O O . VAL A 1 297 ? -43.970 -9.853 -3.153 1.00 43.03 297 VAL A O 1
ATOM 2349 N N . ASN A 1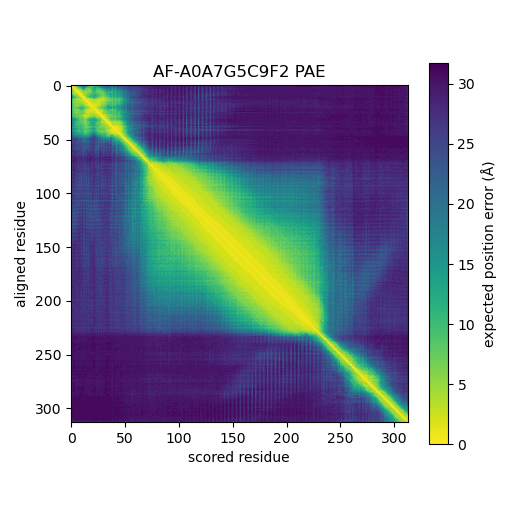 298 ? -42.808 -8.232 -4.273 1.00 37.31 298 ASN A N 1
ATOM 2350 C CA . ASN A 1 298 ? -43.141 -8.282 -5.712 1.00 37.31 298 ASN A CA 1
ATOM 2351 C C . ASN A 1 298 ? -43.304 -6.813 -6.157 1.00 37.31 298 ASN A C 1
ATOM 2353 O O . ASN A 1 298 ? -43.977 -6.058 -5.470 1.00 37.31 298 ASN A O 1
ATOM 2357 N N . GLY A 1 299 ? -42.716 -6.278 -7.224 1.00 39.53 299 GLY A N 1
ATOM 2358 C CA . GLY A 1 299 ? -42.161 -6.824 -8.462 1.00 39.53 299 GLY A CA 1
ATOM 2359 C C . GLY A 1 299 ? -42.548 -5.843 -9.591 1.00 39.53 299 GLY A C 1
ATOM 2360 O O . GLY A 1 299 ? -43.590 -5.206 -9.466 1.00 39.53 299 GLY A O 1
ATOM 2361 N N . ALA A 1 300 ? -41.743 -5.773 -10.665 1.00 39.22 300 ALA A N 1
ATOM 2362 C CA . ALA A 1 300 ? -41.889 -4.935 -11.883 1.00 39.22 300 ALA A CA 1
ATOM 2363 C C . ALA A 1 300 ? -41.558 -3.437 -11.682 1.00 39.22 300 ALA A C 1
ATOM 2365 O O . ALA A 1 300 ? -41.950 -2.850 -10.685 1.00 39.22 300 ALA A O 1
ATOM 2366 N N . 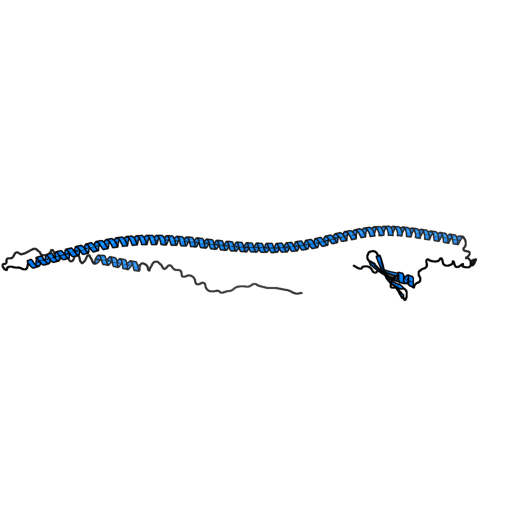GLU A 1 301 ? -40.800 -2.718 -12.515 1.00 39.44 301 GLU A N 1
ATOM 2367 C CA . GLU A 1 301 ? -40.447 -2.731 -13.953 1.00 39.44 301 GLU A CA 1
ATOM 2368 C C . GLU A 1 301 ? -39.283 -1.694 -14.087 1.00 39.44 301 GLU A C 1
ATOM 2370 O O . GLU A 1 301 ? -39.148 -0.837 -13.218 1.00 39.44 301 GLU A O 1
ATOM 2375 N N . ALA A 1 302 ? -38.386 -1.607 -15.069 1.00 42.03 302 ALA A N 1
ATOM 2376 C CA . ALA A 1 302 ? -38.205 -2.249 -16.357 1.00 42.03 302 ALA A CA 1
ATOM 2377 C C . ALA A 1 302 ? -36.744 -2.046 -16.827 1.00 42.03 302 ALA A C 1
ATOM 2379 O O . ALA A 1 302 ? -36.058 -1.092 -16.457 1.00 42.03 302 ALA A O 1
ATOM 2380 N N . ASP A 1 303 ? -36.337 -2.972 -17.683 1.00 42.44 303 ASP A N 1
ATOM 2381 C CA . ASP A 1 303 ? -35.247 -2.993 -18.655 1.00 42.44 303 ASP A CA 1
ATOM 2382 C C . ASP A 1 303 ? -34.606 -1.668 -19.111 1.00 42.44 303 ASP A C 1
ATOM 2384 O O . ASP A 1 303 ? -35.273 -0.723 -19.534 1.00 42.44 303 ASP A O 1
ATOM 2388 N N . LYS A 1 304 ? -33.273 -1.710 -19.251 1.00 42.16 304 LYS A N 1
ATOM 2389 C CA . LYS A 1 304 ? -32.622 -1.696 -20.577 1.00 42.16 304 LYS A CA 1
ATOM 2390 C C . LYS A 1 304 ? -31.160 -2.135 -20.470 1.00 42.16 304 LYS A C 1
ATOM 2392 O O . LYS A 1 304 ? -30.258 -1.334 -20.247 1.00 42.16 304 LYS A O 1
ATOM 2397 N N . ALA A 1 305 ? -30.938 -3.423 -20.708 1.00 44.25 305 ALA A N 1
ATOM 2398 C CA . ALA A 1 305 ? -29.688 -3.923 -21.257 1.00 44.25 305 ALA A CA 1
ATOM 2399 C C . ALA A 1 305 ? -29.894 -4.142 -22.761 1.00 44.25 305 ALA A C 1
ATOM 2401 O O . ALA A 1 305 ? -30.810 -4.850 -23.171 1.00 44.25 305 ALA A O 1
ATOM 2402 N N . ALA A 1 306 ? -29.028 -3.560 -23.585 1.00 43.91 306 ALA A N 1
ATOM 2403 C CA . ALA A 1 306 ? -28.771 -4.065 -24.925 1.00 43.91 306 ALA A CA 1
ATOM 2404 C C . ALA A 1 306 ? -27.258 -4.222 -25.060 1.00 43.91 306 ALA A C 1
ATOM 2406 O O . ALA A 1 306 ? -26.516 -3.264 -25.268 1.00 43.91 306 ALA A O 1
ATOM 2407 N N . ALA A 1 307 ? -26.826 -5.464 -24.859 1.00 46.47 307 ALA A N 1
ATOM 2408 C CA . ALA A 1 307 ? -25.501 -5.944 -25.180 1.00 46.47 307 ALA A CA 1
ATOM 2409 C C . ALA A 1 307 ? -25.265 -5.886 -26.695 1.00 46.47 307 ALA A C 1
ATOM 2411 O O . ALA A 1 307 ? -26.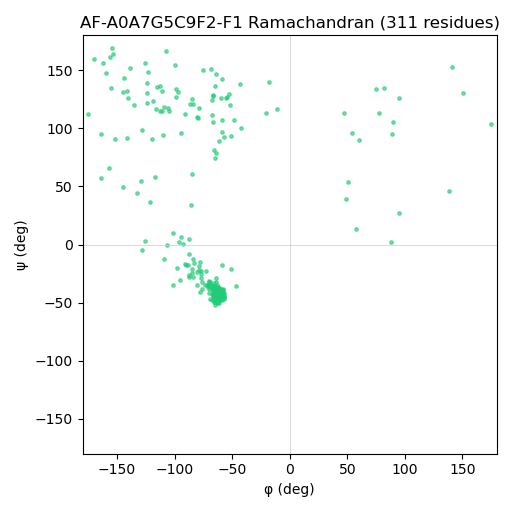165 -6.133 -27.497 1.00 46.47 307 ALA A O 1
ATOM 2412 N N . GLY A 1 308 ? -24.019 -5.629 -27.074 1.00 37.28 308 GLY A N 1
ATOM 2413 C CA . GLY A 1 308 ? -23.559 -5.700 -28.452 1.00 37.28 308 GLY A CA 1
ATOM 2414 C C . GLY A 1 308 ? -22.057 -5.922 -28.497 1.00 37.28 308 GLY A C 1
ATOM 2415 O O . GLY A 1 308 ? -21.313 -5.050 -28.928 1.00 37.28 308 GLY A O 1
ATOM 2416 N N . GLY A 1 309 ? -21.612 -7.084 -28.019 1.00 47.00 309 GLY A N 1
ATOM 2417 C CA . GLY A 1 309 ? -20.272 -7.578 -28.304 1.00 47.00 309 GLY A CA 1
ATOM 2418 C C . GLY A 1 309 ? -20.114 -7.866 -29.798 1.00 47.00 309 GLY A C 1
ATOM 2419 O O . GLY A 1 309 ? -20.983 -8.476 -30.421 1.00 47.00 309 GLY A O 1
ATOM 2420 N N . LYS A 1 310 ? -18.978 -7.462 -30.365 1.00 44.59 310 LYS A N 1
ATOM 2421 C CA . LYS A 1 310 ? -18.455 -8.007 -31.618 1.00 44.59 310 LYS A CA 1
ATOM 2422 C C . LYS A 1 310 ? -16.966 -8.260 -31.449 1.00 44.59 310 LYS A C 1
ATOM 2424 O O . LYS A 1 310 ? -16.197 -7.339 -31.201 1.00 44.59 310 LYS A O 1
ATOM 2429 N N . ALA A 1 311 ? -16.593 -9.522 -31.617 1.00 56.66 311 ALA A N 1
ATOM 2430 C CA . ALA A 1 311 ? -15.236 -9.957 -31.881 1.00 56.66 311 ALA A CA 1
ATOM 2431 C C . ALA A 1 311 ? -15.215 -10.763 -33.187 1.00 56.66 311 ALA A C 1
ATOM 2433 O O . ALA A 1 311 ? -16.158 -11.505 -33.470 1.00 56.66 311 ALA A O 1
ATOM 2434 N N . LYS A 1 312 ? -14.065 -10.655 -33.865 1.00 54.66 312 LYS A N 1
ATOM 2435 C CA . LYS A 1 312 ? -13.516 -11.398 -35.014 1.00 54.66 312 LYS A CA 1
ATOM 2436 C C . LYS A 1 312 ? -13.734 -10.832 -36.422 1.00 54.66 312 LYS A C 1
ATOM 2438 O O . LYS A 1 312 ? -14.857 -10.622 -36.873 1.00 54.66 312 LYS A O 1
ATOM 2443 N N . GLY A 1 313 ? -12.586 -10.687 -37.088 1.00 49.19 313 GLY A N 1
ATOM 2444 C CA . GLY A 1 313 ? -12.334 -10.233 -38.449 1.00 49.19 313 GLY A CA 1
ATOM 2445 C C . GLY A 1 313 ? -10.913 -9.707 -38.510 1.00 49.19 313 GLY A C 1
ATOM 2446 O O . GLY A 1 313 ? -10.784 -8.470 -38.470 1.00 49.19 313 GLY A O 1
#